Protein AF-A0A842XLC5-F1 (afdb_monomer_lite)

pLDDT: mean 85.63, std 13.42, range [28.7, 97.44]

Secondary structure (DSSP, 8-state):
-PPPSSSEEEEEEEEEEEGGGHHHHHHHHHHHHHHTT---EEEEEE-TTSEEEEEEEEEEETTSHHHHHHHHHHHHHHHHHHHHTT-EESS-STTGGGGTTSS-HHHHHHHHHHHHHH-TT--SSTTSSSS--BTTBHHHHHHT-HHHHHHHHHHHHHTTTHHHHHHHHHHHHHHHH-PPPP--HHHHHHHH-----TTTTT-HHHHHH--GGGSHHHHHHHHHHHHTTPPPPHHHHHHTT------HHHHT-TT---HHHHHHHHHHHHHHHH---HHHHHHHHHHHHTSHHHHHHHHTT---S--SS-S-PPP---

Sequence (318 aa):
MKIRKFGPGMMGLEVIMPRKILPAAMLEFERLSSSLELEPLFEVHYLPDGQAMVLGFFMTDQGNTIRYTLDSFKSFLLNKRMIDLGAKPYSIGIWNYAFSNAEDRGRKDELRKLKSSLDPRGIMNQGKYFHLSGRMGRLSGLIMHPSLMGSLLRAVLMLSPITMRLISRASRFSKRYLEPKRTSKSIRIADECAMCGACVGVCPAYMILGDERVTARGKMLTYKAMANGVTLSKEHAHRSFLCMRCKACEQVCQSKLELIPFYDELESQLERVHGKDAEEIEQFIRFVESSPQYDELVERGLVIGAPKHNHGGAPHDI

Structure (mmCIF, N/CA/C/O backbone):
data_AF-A0A842XLC5-F1
#
_entry.id   AF-A0A842XLC5-F1
#
loop_
_atom_site.group_PDB
_atom_site.id
_atom_site.type_symbol
_atom_site.label_atom_id
_atom_site.label_alt_id
_atom_site.label_comp_id
_atom_site.label_asym_id
_atom_site.label_entity_id
_atom_site.label_seq_id
_atom_site.pdbx_PDB_ins_code
_atom_site.Cartn_x
_atom_site.Cartn_y
_atom_site.Cartn_z
_atom_site.occupancy
_atom_site.B_iso_or_equiv
_atom_site.auth_seq_id
_atom_site.auth_comp_id
_atom_site.auth_asym_id
_atom_site.auth_atom_id
_atom_site.pdbx_PDB_model_num
ATOM 1 N N . MET A 1 1 ? 3.131 -3.542 4.550 1.00 42.72 1 MET A N 1
ATOM 2 C CA . MET A 1 1 ? 2.889 -2.301 3.789 1.00 42.72 1 MET A CA 1
ATOM 3 C C . MET A 1 1 ? 4.217 -1.561 3.698 1.00 42.72 1 MET A C 1
ATOM 5 O O . MET A 1 1 ? 4.765 -1.239 4.746 1.00 42.72 1 MET A O 1
ATOM 9 N N . LYS A 1 2 ? 4.813 -1.408 2.505 1.00 47.03 2 LYS A N 1
ATOM 10 C CA . LYS A 1 2 ? 5.961 -0.497 2.347 1.00 47.03 2 LYS A CA 1
ATOM 11 C C . LYS A 1 2 ? 5.400 0.921 2.447 1.00 47.03 2 LYS A C 1
ATOM 13 O O . LYS A 1 2 ? 4.424 1.216 1.767 1.00 47.03 2 LYS A O 1
ATOM 18 N N . ILE A 1 3 ? 5.972 1.735 3.327 1.00 51.34 3 ILE A N 1
ATOM 19 C CA . ILE A 1 3 ? 5.635 3.155 3.452 1.00 51.34 3 ILE A CA 1
ATOM 20 C C . ILE A 1 3 ? 5.906 3.803 2.084 1.00 51.34 3 ILE A C 1
ATOM 22 O O . ILE A 1 3 ? 7.022 3.677 1.572 1.00 51.34 3 ILE A O 1
ATOM 26 N N . ARG A 1 4 ? 4.896 4.421 1.464 1.00 58.84 4 ARG A N 1
ATOM 27 C CA . ARG A 1 4 ? 5.082 5.259 0.271 1.00 58.84 4 ARG A CA 1
ATOM 28 C C . ARG A 1 4 ? 5.868 6.489 0.708 1.00 58.84 4 ARG A C 1
ATOM 3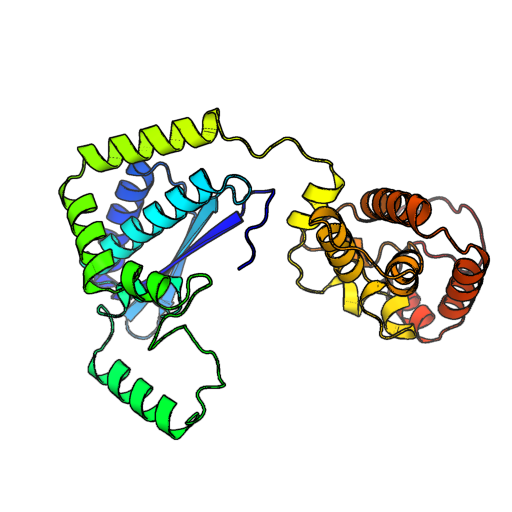0 O O . ARG A 1 4 ? 5.443 7.159 1.637 1.00 58.84 4 ARG A O 1
ATOM 37 N N . LYS A 1 5 ? 7.023 6.791 0.114 1.00 53.69 5 LYS A N 1
ATOM 38 C CA . LYS A 1 5 ? 7.811 7.940 0.588 1.00 53.69 5 LYS A CA 1
ATOM 39 C C . LYS A 1 5 ? 7.245 9.277 0.089 1.00 53.69 5 LYS A C 1
ATOM 41 O O . LYS A 1 5 ? 7.711 10.308 0.557 1.00 53.69 5 LYS A O 1
ATOM 46 N N . PHE A 1 6 ? 6.260 9.278 -0.818 1.00 55.84 6 PHE A N 1
ATOM 47 C CA . PHE A 1 6 ? 5.631 10.487 -1.366 1.00 55.84 6 PHE A CA 1
ATOM 48 C C . PHE A 1 6 ? 4.125 10.295 -1.608 1.00 55.84 6 PHE A C 1
ATOM 50 O O . PHE A 1 6 ? 3.667 9.179 -1.863 1.00 55.84 6 PHE A O 1
ATOM 57 N N . GLY A 1 7 ? 3.380 11.405 -1.561 1.00 59.34 7 GLY A N 1
ATOM 58 C CA . GLY A 1 7 ? 1.927 11.457 -1.758 1.00 59.34 7 GLY A CA 1
ATOM 59 C C . GLY A 1 7 ? 1.133 11.116 -0.491 1.00 59.34 7 GLY A C 1
ATOM 60 O O . GLY A 1 7 ? 1.668 10.480 0.425 1.00 59.34 7 GLY A O 1
ATOM 61 N N . PRO A 1 8 ? -0.142 11.538 -0.393 1.00 63.34 8 PRO A N 1
ATOM 62 C CA . PRO A 1 8 ? -0.939 11.170 0.756 1.00 63.34 8 PRO A CA 1
ATOM 63 C C . PRO A 1 8 ? -1.227 9.666 0.693 1.00 63.34 8 PRO A C 1
ATOM 65 O O . PRO A 1 8 ? -1.863 9.160 -0.231 1.00 63.34 8 PRO A O 1
ATOM 68 N N . GLY A 1 9 ? -0.725 8.930 1.674 1.00 72.12 9 GLY A N 1
ATOM 69 C CA . GLY A 1 9 ? -1.228 7.602 1.956 1.00 72.12 9 GLY A CA 1
ATOM 70 C C . GLY A 1 9 ? -2.608 7.687 2.591 1.00 72.12 9 GLY A C 1
ATOM 71 O O . GLY A 1 9 ? -3.009 8.711 3.140 1.00 72.12 9 GLY A O 1
ATOM 72 N N . MET A 1 10 ? -3.310 6.569 2.563 1.00 79.88 10 MET A N 1
ATOM 73 C CA . MET A 1 10 ? -4.559 6.402 3.285 1.00 79.88 10 MET A CA 1
ATOM 74 C C . MET A 1 10 ? -4.314 5.454 4.449 1.00 79.88 10 MET A C 1
ATOM 76 O O . MET A 1 10 ? -3.627 4.439 4.301 1.00 79.88 10 MET A O 1
ATOM 80 N N . MET A 1 11 ? -4.854 5.793 5.609 1.00 85.00 11 MET A N 1
ATOM 81 C CA . MET A 1 11 ? -4.956 4.870 6.726 1.00 85.00 11 MET A CA 1
ATOM 82 C C . MET A 1 11 ? -6.415 4.527 6.959 1.00 85.00 11 MET A C 1
ATOM 84 O O . MET A 1 11 ? -7.283 5.390 6.860 1.00 85.00 11 MET A O 1
ATOM 88 N N . GLY A 1 12 ? -6.647 3.253 7.255 1.00 86.81 12 GLY A N 1
ATOM 89 C CA . GLY A 1 12 ? -7.968 2.711 7.514 1.00 86.81 12 GLY A CA 1
ATOM 90 C C . GLY A 1 12 ? -8.177 2.410 8.993 1.00 86.81 12 GLY A C 1
ATOM 91 O O . GLY A 1 12 ? -7.251 2.006 9.701 1.00 86.81 12 GLY A O 1
ATOM 92 N N . LEU A 1 13 ? -9.418 2.560 9.424 1.00 89.94 13 LEU A N 1
ATOM 93 C CA . LEU A 1 13 ? -9.976 2.063 10.667 1.00 89.94 13 LEU A CA 1
ATOM 94 C C . LEU A 1 13 ? -11.222 1.251 10.311 1.00 89.94 13 LEU A C 1
ATOM 96 O O . LEU A 1 13 ? -12.026 1.688 9.498 1.00 89.94 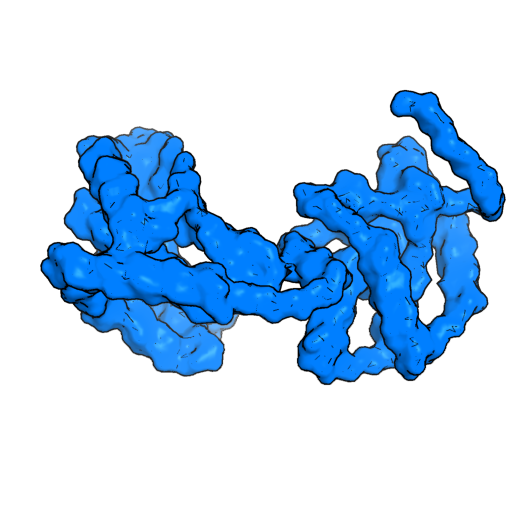13 LEU A O 1
ATOM 100 N N . GLU A 1 14 ? -11.386 0.081 10.916 1.00 92.31 14 GLU A N 1
ATOM 101 C CA . GLU A 1 14 ? -12.513 -0.806 10.632 1.00 92.31 14 GLU A CA 1
ATOM 102 C C . GLU A 1 14 ? -13.076 -1.385 11.928 1.00 92.31 14 GLU A C 1
ATOM 104 O O . GLU A 1 14 ? -12.393 -2.084 12.685 1.00 92.31 14 GLU A O 1
ATOM 109 N N . VAL A 1 15 ? -14.343 -1.092 12.196 1.00 94.56 15 VAL A N 1
ATOM 110 C CA . VAL A 1 15 ? -15.033 -1.595 13.383 1.00 94.56 15 VAL A CA 1
ATOM 111 C C . VAL A 1 15 ? -16.427 -2.072 13.031 1.00 94.56 15 VAL A C 1
ATOM 113 O O . VAL A 1 15 ? -17.088 -1.533 12.149 1.00 94.56 15 VAL A O 1
ATOM 116 N N . ILE A 1 16 ? -16.887 -3.078 13.759 1.00 95.69 16 ILE A N 1
ATOM 117 C CA . ILE A 1 16 ? -18.241 -3.605 13.683 1.00 95.69 16 ILE A CA 1
ATOM 118 C C . ILE A 1 16 ? -18.939 -3.399 15.024 1.00 95.69 16 ILE A C 1
ATOM 120 O O . ILE A 1 16 ? -18.338 -3.563 16.089 1.00 95.69 16 ILE A O 1
ATOM 124 N N . MET A 1 17 ? -20.206 -2.998 14.992 1.00 96.12 17 MET A N 1
ATOM 125 C CA . MET A 1 17 ? -20.971 -2.708 16.201 1.00 96.12 17 MET A CA 1
ATOM 126 C C . MET A 1 17 ? -22.471 -2.953 16.013 1.00 96.12 17 MET A C 1
ATOM 128 O O . MET A 1 17 ? -22.965 -2.901 14.888 1.00 96.12 17 MET A O 1
ATOM 132 N N . PRO A 1 18 ? -23.240 -3.175 17.093 1.00 96.81 18 PRO A N 1
ATOM 133 C CA . PRO A 1 18 ? -24.698 -3.174 17.019 1.00 96.81 18 PRO A CA 1
ATOM 134 C C . PRO A 1 18 ? -25.241 -1.835 16.495 1.00 96.81 18 PRO A C 1
ATOM 136 O O . PRO A 1 18 ? -24.850 -0.776 16.989 1.00 96.81 18 PRO A O 1
ATOM 139 N N . ARG A 1 19 ? -26.216 -1.859 15.575 1.00 97.12 19 ARG A N 1
ATOM 140 C CA . ARG A 1 19 ? -26.825 -0.640 14.997 1.00 97.12 19 ARG A CA 1
ATOM 141 C C . ARG A 1 19 ? -27.345 0.333 16.057 1.00 97.12 19 ARG A C 1
ATOM 143 O O . ARG A 1 19 ? -27.267 1.540 15.869 1.00 97.12 19 ARG A O 1
ATOM 150 N N . LYS A 1 20 ? -27.821 -0.183 17.196 1.00 97.00 20 LYS A N 1
ATOM 151 C CA . LYS A 1 20 ? -28.347 0.623 18.310 1.00 97.00 20 LYS A CA 1
ATOM 152 C C . LYS A 1 20 ? -27.331 1.607 18.908 1.00 97.00 20 LYS A C 1
ATOM 154 O O . LYS A 1 20 ? -27.743 2.637 19.424 1.00 97.00 20 LYS A O 1
ATOM 159 N N . ILE A 1 21 ? -26.029 1.296 18.864 1.00 96.88 21 ILE A N 1
ATOM 160 C CA . ILE A 1 21 ? -24.982 2.172 19.419 1.00 96.88 21 ILE A CA 1
ATOM 161 C C . ILE A 1 21 ? -24.308 3.051 18.361 1.00 96.88 21 ILE A C 1
ATOM 163 O O . ILE A 1 21 ? -23.560 3.958 18.719 1.00 96.88 21 ILE A O 1
ATOM 167 N N . LEU A 1 22 ? -24.592 2.819 17.074 1.00 96.69 22 LEU A N 1
ATOM 168 C CA . LEU A 1 22 ? -23.953 3.515 15.959 1.00 96.69 22 LEU A CA 1
ATOM 169 C C . LEU A 1 22 ? -24.070 5.050 16.051 1.00 96.69 22 LEU A C 1
ATOM 171 O O . LEU A 1 22 ? -23.034 5.696 15.919 1.00 96.69 22 LEU A O 1
ATOM 175 N N . PRO A 1 23 ? -25.243 5.665 16.329 1.00 96.12 23 PRO A N 1
ATOM 176 C CA . PRO A 1 23 ? -25.341 7.128 16.371 1.00 96.12 23 PRO A CA 1
ATOM 177 C C . PRO A 1 23 ? -24.428 7.758 17.430 1.00 96.12 23 PRO A C 1
ATOM 179 O O . PRO A 1 23 ? -23.688 8.695 17.143 1.00 96.12 23 PRO A O 1
ATOM 182 N N . ALA A 1 24 ? -24.424 7.198 18.644 1.00 95.62 24 ALA A N 1
ATOM 183 C CA . ALA A 1 24 ? -23.567 7.671 19.729 1.00 95.62 24 ALA A CA 1
ATOM 184 C C . ALA A 1 24 ? -22.078 7.460 19.413 1.00 95.62 24 ALA A C 1
ATOM 186 O O . ALA A 1 24 ? -21.248 8.317 19.715 1.00 95.62 24 ALA A O 1
ATOM 187 N N . ALA A 1 25 ? -21.742 6.335 18.777 1.00 95.38 25 ALA A N 1
ATOM 188 C CA . ALA A 1 25 ? -20.378 6.031 18.376 1.00 95.38 25 ALA A CA 1
ATOM 189 C C . ALA A 1 25 ? -19.862 6.991 17.293 1.00 95.38 25 ALA A C 1
ATOM 191 O O . ALA A 1 25 ? -18.738 7.469 17.406 1.00 95.38 25 ALA A O 1
ATOM 192 N N . MET A 1 26 ? -20.684 7.336 16.298 1.00 95.12 26 MET A N 1
ATOM 193 C CA . MET A 1 26 ? -20.307 8.281 15.239 1.00 95.12 26 MET A CA 1
ATOM 194 C C . MET A 1 26 ? -20.121 9.710 15.763 1.00 95.12 26 MET A C 1
ATOM 196 O O . MET A 1 26 ? -19.144 10.357 15.396 1.00 95.12 26 MET A O 1
ATOM 200 N N . LEU A 1 27 ? -20.983 10.175 16.677 1.00 94.62 27 LEU A N 1
ATOM 201 C CA . LEU A 1 27 ? -20.810 11.480 17.331 1.00 94.62 27 LEU A CA 1
ATOM 202 C C . LEU A 1 27 ? -19.486 11.557 18.101 1.00 94.62 27 LEU A C 1
ATOM 204 O O . LEU A 1 27 ? -18.749 12.540 18.015 1.00 94.62 27 LEU A O 1
ATOM 208 N N . GLU A 1 28 ? -19.152 10.500 18.843 1.00 93.00 28 GLU A N 1
ATOM 209 C CA . GLU A 1 28 ? -17.890 10.452 19.578 1.00 93.00 28 GLU A CA 1
ATOM 210 C C . GLU A 1 28 ? -16.679 10.342 18.642 1.00 93.00 28 GLU A C 1
ATOM 212 O O . GLU A 1 28 ? -15.636 10.946 18.910 1.00 93.00 28 GLU A O 1
ATOM 217 N N . PHE A 1 29 ? -16.816 9.607 17.537 1.00 92.38 29 PHE A N 1
ATOM 218 C CA . PHE A 1 29 ? -15.793 9.495 16.504 1.00 92.38 29 PHE A CA 1
ATOM 219 C C . PHE A 1 29 ? -15.477 10.856 15.877 1.00 92.38 29 PHE A C 1
ATOM 221 O O . PHE A 1 29 ? -14.306 11.222 15.778 1.00 92.38 29 PHE A O 1
ATOM 228 N N . GLU A 1 30 ? -16.497 11.633 15.513 1.00 92.50 30 GLU A N 1
ATOM 229 C CA . GLU A 1 30 ? -16.349 12.980 14.951 1.00 92.50 30 GLU A CA 1
ATOM 230 C C . GLU A 1 30 ? -15.696 13.944 15.956 1.00 92.50 30 GLU A C 1
ATOM 232 O O . GLU A 1 30 ? -14.718 14.633 15.637 1.00 92.50 30 GLU A O 1
ATOM 237 N N . ARG A 1 31 ? -16.165 13.930 17.212 1.00 92.00 31 ARG A N 1
ATOM 238 C CA . ARG A 1 31 ? -15.622 14.764 18.297 1.00 92.00 31 ARG A CA 1
ATOM 239 C C . ARG A 1 31 ? -14.143 14.474 18.559 1.00 92.00 31 ARG A C 1
ATOM 241 O O . ARG A 1 31 ? -13.330 15.395 18.714 1.00 92.00 31 ARG A O 1
ATOM 248 N N . LEU A 1 32 ? -13.781 13.193 18.633 1.00 91.56 32 LEU A N 1
ATOM 249 C CA . LEU A 1 32 ? -12.402 12.777 18.875 1.00 91.56 32 LEU A CA 1
ATOM 250 C C . LEU A 1 32 ? -11.517 13.047 17.653 1.00 91.56 32 LEU A C 1
ATOM 252 O O . LEU A 1 32 ? -10.400 13.529 17.823 1.00 91.56 32 LEU A O 1
ATOM 256 N N . SER A 1 33 ? -12.020 12.824 16.437 1.00 91.38 33 SER A N 1
ATOM 257 C CA . SER A 1 33 ? -11.290 13.125 15.196 1.00 91.38 33 SER A CA 1
ATOM 258 C C . SER A 1 33 ? -10.948 14.609 15.091 1.00 91.38 33 SER A C 1
ATOM 260 O O . SER A 1 33 ? -9.785 14.951 14.879 1.00 91.38 33 SER A O 1
ATOM 262 N N . SER A 1 34 ? -11.911 15.486 15.390 1.00 89.75 34 SER A N 1
ATOM 263 C CA . SER A 1 34 ? -11.693 16.938 15.459 1.00 89.75 34 SER A CA 1
ATOM 264 C C . SER A 1 34 ? -10.612 17.311 16.479 1.00 89.75 34 SER A C 1
ATOM 266 O O . SER A 1 34 ? -9.726 18.116 16.199 1.00 89.75 34 SER A O 1
ATOM 268 N N . SER A 1 35 ? -10.622 16.671 17.654 1.00 89.06 35 SER A N 1
ATOM 269 C CA . SER A 1 35 ? -9.620 16.907 18.709 1.00 89.06 35 SER A CA 1
ATOM 270 C C . SER A 1 35 ? -8.211 16.428 18.326 1.00 89.06 35 SER A C 1
ATOM 272 O O . SER A 1 35 ? -7.217 16.930 18.853 1.00 89.06 35 SER A O 1
ATOM 274 N N . LEU A 1 36 ? -8.127 15.449 17.425 1.00 89.00 36 LEU A N 1
ATOM 275 C CA . LEU A 1 36 ? -6.890 14.845 16.930 1.00 89.00 36 LEU A CA 1
ATOM 276 C C . LEU A 1 36 ? -6.390 15.474 15.618 1.00 89.00 36 LEU A C 1
ATOM 278 O O . LEU A 1 36 ? -5.344 15.052 15.111 1.00 89.00 36 LEU A O 1
ATOM 282 N N . GLU A 1 37 ? -7.099 16.483 15.096 1.00 87.25 37 GLU A N 1
ATOM 283 C CA . GLU A 1 37 ? -6.858 17.093 13.781 1.00 87.25 37 GLU A CA 1
ATOM 284 C C . GLU A 1 37 ? -6.854 16.048 12.655 1.00 87.25 37 GLU A C 1
ATOM 286 O O . GLU A 1 37 ? -5.960 16.020 11.805 1.00 87.25 37 GLU A O 1
ATOM 291 N N . LEU A 1 38 ? -7.824 15.135 12.700 1.00 87.12 38 LEU A N 1
ATOM 292 C CA . LEU A 1 38 ? -8.082 14.170 11.642 1.00 87.12 38 LEU A CA 1
ATOM 293 C C . LEU A 1 38 ? -9.347 14.570 10.885 1.00 87.12 38 LEU A C 1
ATOM 295 O O . LEU A 1 38 ? -10.349 14.936 11.494 1.00 87.12 38 LEU A O 1
ATOM 299 N N . GLU A 1 39 ? -9.299 14.426 9.564 1.00 86.06 39 GLU A N 1
ATOM 300 C CA . GLU A 1 39 ? -10.429 14.618 8.650 1.00 86.06 39 GLU A CA 1
ATOM 301 C C . GLU A 1 39 ? -10.795 13.253 8.047 1.00 86.06 39 GLU A C 1
ATOM 303 O O . GLU A 1 39 ? -10.321 12.906 6.960 1.00 86.06 39 GLU A O 1
ATOM 308 N N . PRO A 1 40 ? -11.527 12.401 8.789 1.00 87.06 40 PRO A N 1
ATOM 309 C CA . PRO A 1 40 ? -11.878 11.079 8.309 1.00 87.06 40 PRO A CA 1
ATOM 310 C C . PRO A 1 40 ? -13.046 11.140 7.320 1.00 87.06 40 PRO A C 1
ATOM 312 O O . PRO A 1 40 ? -14.074 11.761 7.579 1.00 87.06 40 PRO A O 1
ATOM 315 N N . LEU A 1 41 ? -12.915 10.409 6.222 1.00 90.19 41 LEU A N 1
ATOM 316 C CA . LEU A 1 41 ? -14.036 9.934 5.421 1.00 90.19 41 LEU A CA 1
ATOM 317 C C . LEU A 1 41 ? -14.524 8.621 6.023 1.00 90.19 41 LEU A C 1
ATOM 319 O O . LEU A 1 41 ? -13.720 7.854 6.550 1.00 90.19 41 LEU A O 1
ATOM 323 N N . PHE A 1 42 ? -15.819 8.338 5.951 1.00 90.50 42 PHE A N 1
ATOM 324 C CA . PHE A 1 42 ? -16.333 7.068 6.442 1.00 90.50 42 PHE A CA 1
ATOM 325 C C . PHE A 1 42 ? -17.406 6.484 5.536 1.00 90.50 42 PHE A C 1
ATOM 327 O O . PHE A 1 42 ? -18.192 7.200 4.921 1.00 90.50 42 PHE A O 1
ATOM 334 N N . GLU A 1 43 ? -17.450 5.160 5.521 1.00 94.06 43 GLU A N 1
ATOM 335 C CA . GLU A 1 43 ? -18.504 4.357 4.923 1.00 94.06 43 GLU A CA 1
ATOM 336 C C . GLU A 1 43 ? -19.137 3.497 6.015 1.00 94.06 43 GLU A C 1
ATOM 338 O O . GLU A 1 43 ? -18.448 2.942 6.877 1.00 94.06 43 GLU A O 1
ATOM 343 N N . VAL A 1 44 ? -20.465 3.396 5.995 1.00 95.56 44 VAL A N 1
ATOM 344 C CA . VAL A 1 44 ? -21.219 2.559 6.930 1.00 95.56 44 VAL A CA 1
ATOM 345 C C . VAL A 1 44 ? -21.997 1.517 6.145 1.00 95.56 44 VAL A C 1
ATOM 347 O O . VAL A 1 44 ? -22.860 1.849 5.336 1.00 95.56 44 VAL A O 1
ATOM 350 N N . HIS A 1 45 ? -21.730 0.247 6.428 1.00 96.31 45 HIS A N 1
ATOM 351 C CA . HIS A 1 45 ? -22.441 -0.883 5.844 1.00 96.31 45 HIS A CA 1
ATOM 352 C C . HIS A 1 45 ? -23.372 -1.499 6.886 1.00 96.31 45 HIS A C 1
ATOM 354 O O . HIS A 1 45 ? -22.931 -1.962 7.938 1.00 96.31 45 HIS A O 1
ATOM 360 N N . TYR A 1 46 ? -24.669 -1.528 6.592 1.00 96.81 46 TYR A N 1
ATOM 361 C CA . TYR A 1 46 ? -25.674 -2.150 7.449 1.00 96.81 46 TYR A CA 1
ATOM 362 C C . TYR A 1 46 ? -25.745 -3.658 7.186 1.00 96.81 46 TYR A C 1
ATOM 364 O O . TYR A 1 46 ? -26.003 -4.083 6.063 1.00 96.81 46 TYR A O 1
ATOM 372 N N . LEU A 1 47 ? -25.552 -4.471 8.227 1.00 95.75 47 LEU A N 1
ATOM 373 C CA . LEU A 1 47 ? -25.472 -5.934 8.130 1.00 95.75 47 LEU A CA 1
ATOM 374 C C . LEU A 1 47 ? -26.775 -6.610 8.595 1.00 95.75 47 LEU A C 1
ATOM 376 O O . LEU A 1 47 ? -27.415 -6.079 9.506 1.00 95.75 47 LEU A O 1
ATOM 380 N N . PRO A 1 48 ? -27.206 -7.744 8.006 1.00 93.25 48 PRO A N 1
ATOM 381 C CA . PRO A 1 48 ? -28.529 -8.339 8.262 1.00 93.25 48 PRO A CA 1
ATOM 382 C C . PRO A 1 48 ? -28.836 -8.690 9.727 1.00 93.25 48 PRO A C 1
ATOM 384 O O . PRO A 1 48 ? -29.988 -8.657 10.141 1.00 93.25 48 PRO A O 1
ATOM 387 N N . ASP A 1 49 ? -27.813 -8.971 10.526 1.00 93.44 49 ASP A N 1
ATOM 388 C CA . ASP A 1 49 ? -27.880 -9.371 11.938 1.00 93.44 49 ASP A CA 1
ATOM 389 C C . ASP A 1 49 ? -28.082 -8.200 12.921 1.00 93.44 49 ASP A C 1
ATOM 391 O O . ASP A 1 49 ? -27.879 -8.326 14.129 1.00 93.44 49 ASP A O 1
ATOM 395 N N . GLY A 1 50 ? -28.464 -7.026 12.414 1.00 95.12 50 GLY A N 1
ATOM 396 C CA . GLY A 1 50 ? -28.618 -5.827 13.231 1.00 95.12 50 GLY A CA 1
ATOM 397 C C . GLY A 1 50 ? -27.286 -5.179 13.616 1.00 95.12 50 GLY A C 1
ATOM 398 O O . GLY A 1 50 ? -27.269 -4.307 14.493 1.00 95.12 50 GLY A O 1
ATOM 399 N N . GLN A 1 51 ? -26.181 -5.552 12.962 1.00 96.69 51 GLN A N 1
ATOM 400 C CA . GLN A 1 51 ? -24.900 -4.860 13.073 1.00 96.69 51 GLN A CA 1
ATOM 401 C C . GLN A 1 51 ? -24.708 -3.806 11.974 1.00 96.69 51 GLN A C 1
ATOM 403 O O . GLN A 1 51 ? -25.463 -3.712 10.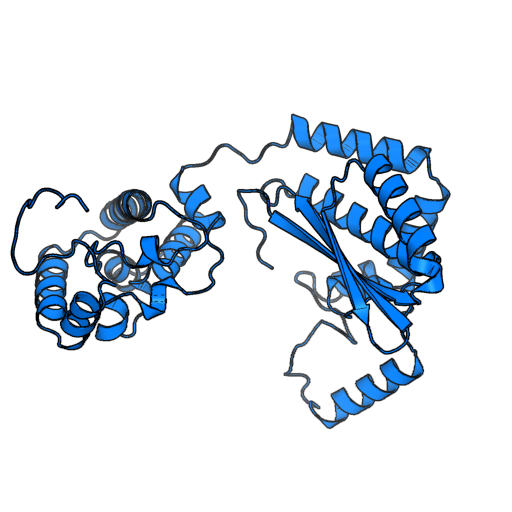999 1.00 96.69 51 GLN A O 1
ATOM 408 N N . ALA A 1 52 ? -23.710 -2.958 12.186 1.00 97.31 52 ALA A N 1
ATOM 409 C CA . ALA A 1 52 ? -23.178 -2.016 11.224 1.00 97.31 52 ALA A CA 1
ATOM 410 C C . ALA A 1 52 ? -21.648 -2.105 11.244 1.00 97.31 52 ALA A C 1
ATOM 412 O O . ALA A 1 52 ? -21.038 -2.137 12.317 1.00 97.31 52 ALA A O 1
ATOM 413 N N . MET A 1 53 ? -21.044 -2.141 10.062 1.00 96.19 53 MET A N 1
ATOM 414 C CA . MET A 1 53 ? -19.604 -2.028 9.871 1.00 96.19 53 MET A CA 1
ATOM 415 C C . MET A 1 53 ? -19.276 -0.595 9.469 1.00 96.19 53 MET A C 1
ATOM 417 O O . MET A 1 53 ? -19.857 -0.077 8.519 1.00 96.19 53 MET A O 1
ATOM 421 N N . VAL A 1 54 ? -18.350 0.032 10.185 1.00 95.44 54 VAL A N 1
ATOM 422 C CA . VAL A 1 54 ? -17.831 1.366 9.887 1.00 95.44 54 VAL A CA 1
ATOM 423 C C . VAL A 1 54 ? -16.415 1.215 9.351 1.00 95.44 54 VAL A C 1
ATOM 425 O O . VAL A 1 54 ? -15.544 0.679 10.042 1.00 95.44 54 VAL A O 1
ATOM 428 N N . LEU A 1 55 ? -16.198 1.705 8.135 1.00 93.62 55 LEU A N 1
ATOM 429 C CA . LEU A 1 55 ? -14.886 1.865 7.521 1.00 93.62 55 LEU A CA 1
ATOM 430 C C . LEU A 1 55 ? -14.535 3.350 7.546 1.00 93.62 55 LEU A C 1
ATOM 432 O O . LEU A 1 55 ? -15.199 4.150 6.902 1.00 93.62 55 LEU A O 1
ATOM 436 N N . GLY A 1 56 ? -13.524 3.728 8.320 1.00 90.44 56 GLY A N 1
ATOM 437 C CA . GLY A 1 56 ? -12.999 5.088 8.382 1.00 90.44 56 GLY A CA 1
ATOM 438 C C . GLY A 1 56 ? -11.678 5.195 7.629 1.00 90.44 56 GLY A C 1
ATOM 439 O O . GLY A 1 56 ? -10.791 4.367 7.822 1.00 90.44 56 GLY A O 1
ATOM 440 N N . PHE A 1 57 ? -11.516 6.235 6.823 1.00 89.31 57 PHE A N 1
ATOM 441 C CA . PHE A 1 57 ? -10.320 6.512 6.040 1.00 89.31 57 PHE A CA 1
ATOM 442 C C . PHE A 1 57 ? -9.826 7.920 6.324 1.00 89.31 57 PHE A C 1
ATOM 444 O O . PHE A 1 57 ? -10.596 8.870 6.274 1.00 89.31 57 PHE A O 1
ATOM 451 N N . PHE A 1 58 ? -8.536 8.085 6.583 1.00 87.06 58 PHE A N 1
ATOM 452 C CA . PHE A 1 58 ? -7.933 9.407 6.747 1.00 87.06 58 PHE A CA 1
ATOM 453 C C . PHE A 1 58 ? -6.645 9.505 5.941 1.00 87.06 58 PHE A C 1
ATOM 455 O O . PHE A 1 58 ? -5.881 8.542 5.805 1.00 87.06 58 PHE A O 1
ATOM 462 N N . MET A 1 59 ? -6.425 10.694 5.386 1.00 83.44 59 MET A N 1
ATOM 463 C CA . MET A 1 59 ? -5.248 10.999 4.586 1.00 83.44 59 MET A CA 1
ATOM 464 C C . MET A 1 59 ? -4.058 11.266 5.503 1.00 83.44 59 MET A C 1
ATOM 466 O O . MET A 1 59 ? -4.141 12.032 6.461 1.00 83.44 59 MET A O 1
ATOM 470 N N . THR A 1 60 ? -2.925 10.650 5.198 1.00 81.56 60 THR A N 1
ATOM 471 C CA . THR A 1 60 ? -1.671 10.821 5.933 1.00 81.56 60 THR A CA 1
ATOM 472 C C . THR A 1 60 ? -0.527 11.025 4.961 1.00 81.56 60 THR A C 1
ATOM 474 O O . THR A 1 60 ? -0.592 10.590 3.819 1.00 81.56 60 THR A O 1
ATOM 477 N N . ASP A 1 61 ? 0.558 11.635 5.408 1.00 76.00 61 ASP A N 1
ATOM 478 C CA . ASP A 1 61 ? 1.772 11.725 4.609 1.00 76.00 61 ASP A CA 1
ATOM 479 C C . ASP A 1 61 ? 2.717 10.586 4.991 1.00 76.00 61 ASP A C 1
ATOM 481 O O . ASP A 1 61 ? 3.331 10.603 6.060 1.00 76.00 61 ASP A O 1
ATOM 485 N N . GLN A 1 62 ? 2.825 9.582 4.122 1.00 73.19 62 GLN A N 1
ATOM 486 C CA . GLN A 1 62 ? 3.727 8.453 4.345 1.00 73.19 62 GLN A CA 1
ATOM 487 C C . GLN A 1 62 ? 5.205 8.842 4.119 1.00 73.19 62 GLN A C 1
ATOM 489 O O . GLN A 1 62 ? 6.099 8.164 4.623 1.00 73.19 62 GLN A O 1
ATOM 494 N N . GLY A 1 63 ? 5.486 9.967 3.453 1.00 71.19 63 GLY A N 1
ATOM 495 C CA . GLY A 1 63 ? 6.838 10.495 3.271 1.00 71.19 63 GLY A CA 1
ATOM 496 C C . GLY A 1 63 ? 7.464 11.098 4.518 1.00 71.19 63 GLY A C 1
ATOM 497 O O . GLY A 1 63 ? 8.688 11.099 4.669 1.00 71.19 63 GLY A O 1
ATOM 498 N N . ASN A 1 64 ? 6.631 11.551 5.452 1.00 78.00 64 ASN A N 1
ATOM 499 C CA . ASN A 1 64 ? 7.056 11.998 6.767 1.00 78.00 64 ASN A CA 1
ATOM 500 C C . ASN A 1 64 ? 6.791 10.892 7.796 1.00 78.00 64 ASN A C 1
ATOM 502 O O . ASN A 1 64 ? 5.702 10.781 8.358 1.00 78.00 64 ASN A O 1
ATOM 506 N N . THR A 1 65 ? 7.821 10.100 8.102 1.00 79.50 65 THR A N 1
ATOM 507 C CA . THR A 1 65 ? 7.746 8.996 9.073 1.00 79.50 65 THR A CA 1
ATOM 508 C C . THR A 1 65 ? 7.198 9.428 10.436 1.00 79.50 65 THR A C 1
ATOM 510 O O . THR A 1 65 ? 6.467 8.665 11.068 1.00 79.50 65 THR A O 1
ATOM 513 N N . ILE A 1 66 ? 7.519 10.640 10.902 1.00 83.44 66 ILE A N 1
ATOM 514 C CA . ILE A 1 66 ? 7.039 11.149 12.194 1.00 83.44 66 ILE A CA 1
ATOM 515 C C . ILE A 1 66 ? 5.535 11.409 12.117 1.00 83.44 66 ILE A C 1
ATOM 517 O O . ILE A 1 66 ? 4.791 10.940 12.977 1.00 83.44 66 ILE A O 1
ATOM 521 N N . ARG A 1 67 ? 5.071 12.103 11.072 1.00 83.38 67 ARG A N 1
ATOM 522 C CA . ARG A 1 67 ? 3.641 12.349 10.843 1.00 83.38 67 ARG A CA 1
ATOM 523 C C . ARG A 1 67 ? 2.868 11.051 10.657 1.00 83.38 67 ARG A C 1
ATOM 525 O O . ARG A 1 67 ? 1.892 10.847 11.366 1.00 83.38 67 ARG A O 1
ATOM 532 N N . TYR A 1 68 ? 3.348 10.149 9.806 1.00 84.75 68 TYR A N 1
ATOM 533 C CA . TYR A 1 68 ? 2.767 8.820 9.636 1.00 84.75 68 TYR A CA 1
ATOM 534 C C . TYR A 1 68 ? 2.655 8.067 10.970 1.00 84.75 68 TYR A C 1
ATOM 536 O O . TYR A 1 68 ? 1.633 7.451 11.264 1.00 84.75 68 TYR A O 1
ATOM 544 N N . THR A 1 69 ? 3.683 8.126 11.820 1.00 87.12 69 THR A N 1
ATOM 545 C CA . THR A 1 69 ? 3.657 7.451 13.127 1.00 87.12 69 THR A CA 1
ATOM 546 C C . THR A 1 69 ? 2.632 8.087 14.068 1.00 87.12 69 THR A C 1
ATOM 548 O O . THR A 1 69 ? 1.871 7.368 14.717 1.00 87.12 69 THR A O 1
ATOM 551 N N . LEU A 1 70 ? 2.570 9.421 14.113 1.00 88.94 70 LEU A N 1
ATOM 552 C CA . LEU A 1 70 ? 1.575 10.149 14.902 1.00 88.94 70 LEU A CA 1
ATOM 553 C C . LEU A 1 70 ? 0.153 9.840 14.425 1.00 88.94 70 LEU A C 1
ATOM 555 O O . LEU A 1 70 ? -0.686 9.482 15.243 1.00 88.94 70 LEU A O 1
ATOM 559 N N . ASP A 1 71 ? -0.116 9.913 13.123 1.00 88.75 71 ASP A N 1
ATOM 560 C CA . ASP A 1 71 ? -1.437 9.627 12.555 1.00 88.75 71 ASP A CA 1
ATOM 561 C C . ASP A 1 71 ? -1.852 8.164 12.792 1.00 88.75 71 ASP A C 1
ATOM 563 O O . ASP A 1 71 ? -3.000 7.895 13.149 1.00 88.75 71 ASP A O 1
ATOM 567 N N . SER A 1 72 ? -0.901 7.223 12.728 1.00 89.56 72 SER A N 1
ATOM 568 C CA . SER A 1 72 ? -1.142 5.814 13.075 1.00 89.56 72 SER A CA 1
ATOM 569 C C . SER A 1 72 ? -1.576 5.677 14.535 1.00 89.56 72 SER A C 1
ATOM 571 O O . SER A 1 72 ? -2.547 4.980 14.837 1.00 89.56 72 SER A O 1
ATOM 573 N N . PHE A 1 73 ? -0.892 6.377 15.446 1.00 91.38 73 PHE A N 1
ATOM 574 C CA . PHE A 1 73 ? -1.225 6.387 16.870 1.00 91.38 73 PHE A CA 1
ATOM 575 C C . PHE A 1 73 ? -2.591 7.027 17.149 1.00 91.38 73 PHE A C 1
ATOM 577 O O . PHE A 1 73 ? -3.377 6.488 17.928 1.00 91.38 73 PHE A O 1
ATOM 584 N N . LYS A 1 74 ? -2.924 8.130 16.470 1.00 91.62 74 LYS A N 1
ATOM 585 C CA . LYS A 1 74 ? -4.256 8.748 16.548 1.00 91.62 74 LYS A CA 1
ATOM 586 C C . LYS A 1 74 ? -5.354 7.775 16.104 1.00 91.62 74 LYS A C 1
ATOM 588 O O . LYS A 1 74 ? -6.386 7.686 16.764 1.00 91.62 74 LYS A O 1
ATOM 593 N N . SER A 1 75 ? -5.110 6.986 15.054 1.00 91.19 75 SER A N 1
ATOM 594 C CA . SER A 1 75 ? -6.053 5.946 14.620 1.00 91.19 75 SER A CA 1
ATOM 595 C C . SER A 1 75 ? -6.305 4.892 15.695 1.00 91.19 75 SER A C 1
ATOM 597 O O . SER A 1 75 ? -7.435 4.439 15.875 1.00 91.19 75 SER A O 1
ATOM 599 N N . PHE A 1 76 ? -5.273 4.535 16.466 1.00 92.69 76 PHE A N 1
ATOM 600 C CA . PHE A 1 76 ? -5.423 3.611 17.582 1.00 92.69 76 PHE A CA 1
ATOM 601 C C . PHE A 1 76 ? -6.262 4.200 18.709 1.00 92.69 76 PHE A C 1
ATOM 603 O O . PHE A 1 76 ? -7.051 3.469 19.306 1.00 92.69 76 PHE A O 1
ATOM 610 N N . LEU A 1 77 ? -6.141 5.501 18.982 1.00 93.62 77 LEU A N 1
ATOM 611 C CA . LEU A 1 77 ? -6.997 6.186 19.953 1.00 93.62 77 LEU A CA 1
ATOM 612 C C . LEU A 1 77 ? -8.464 6.183 19.505 1.00 93.62 77 LEU A C 1
ATOM 614 O O . LEU A 1 77 ? -9.332 5.859 20.316 1.00 93.62 77 LEU A O 1
ATOM 618 N N . LEU A 1 78 ? -8.733 6.466 18.224 1.00 92.50 78 LEU A N 1
ATOM 619 C CA . LEU A 1 78 ? -10.080 6.377 17.647 1.00 92.50 78 LEU A CA 1
ATOM 620 C C . LEU A 1 78 ? -10.647 4.959 17.775 1.00 92.50 78 LEU A C 1
ATOM 622 O O . LEU A 1 78 ? -11.709 4.775 18.366 1.00 92.50 78 LEU A O 1
ATOM 626 N N . ASN A 1 79 ? -9.905 3.946 17.317 1.00 92.69 79 ASN A N 1
ATOM 627 C CA . ASN A 1 79 ? -10.301 2.538 17.429 1.00 92.69 79 ASN A CA 1
ATOM 628 C C . ASN A 1 79 ? -10.603 2.149 18.874 1.00 92.69 79 ASN A C 1
ATOM 630 O O . ASN A 1 79 ? -11.653 1.582 19.176 1.00 92.69 79 ASN A O 1
ATOM 634 N N . LYS A 1 80 ? -9.694 2.494 19.791 1.00 93.75 80 LYS A N 1
ATOM 635 C CA . LYS A 1 80 ? -9.850 2.196 21.210 1.00 93.75 80 LYS A CA 1
ATOM 636 C C . LYS A 1 80 ? -11.119 2.822 21.779 1.00 93.75 80 LYS A C 1
ATOM 638 O O . LYS A 1 80 ? -11.805 2.166 22.562 1.00 93.75 80 LYS A O 1
ATOM 643 N N . ARG A 1 81 ? -11.428 4.061 21.389 1.00 93.75 81 ARG A N 1
ATOM 644 C CA . ARG A 1 81 ? -12.624 4.763 21.849 1.00 93.75 81 ARG A CA 1
ATOM 645 C C . ARG A 1 81 ? -13.904 4.111 21.334 1.00 93.75 81 ARG A C 1
ATOM 647 O O . ARG A 1 81 ? -14.823 3.916 22.122 1.00 93.75 81 ARG A O 1
ATOM 654 N N . MET A 1 82 ? -13.937 3.711 20.064 1.00 94.06 82 MET A N 1
ATOM 655 C CA . MET A 1 82 ? -15.072 2.977 19.489 1.00 94.06 82 MET A CA 1
ATOM 656 C C . MET A 1 82 ? -15.286 1.633 20.195 1.00 94.06 82 MET A C 1
ATOM 658 O O . MET A 1 82 ? -16.415 1.270 20.521 1.00 94.06 82 MET A O 1
ATOM 662 N N . ILE A 1 83 ? -14.202 0.917 20.498 1.00 93.69 83 ILE A N 1
ATOM 663 C CA . ILE A 1 83 ? -14.258 -0.350 21.238 1.00 93.69 83 ILE A CA 1
ATOM 664 C C . ILE A 1 83 ? -14.798 -0.150 22.659 1.00 93.69 83 ILE A C 1
ATOM 666 O O . ILE A 1 83 ? -15.601 -0.953 23.125 1.00 93.69 83 ILE A O 1
ATOM 670 N N . ASP A 1 84 ? -14.420 0.937 23.340 1.00 92.69 84 ASP A N 1
ATOM 671 C CA . ASP A 1 84 ? -14.964 1.262 24.668 1.00 92.69 84 ASP A CA 1
ATOM 672 C C . ASP A 1 84 ? -16.470 1.554 24.653 1.00 92.69 84 ASP A C 1
ATOM 674 O O . ASP A 1 84 ? -17.128 1.385 25.676 1.00 92.69 84 ASP A O 1
ATOM 678 N N . LEU A 1 85 ? -17.022 1.957 23.505 1.00 94.38 85 LEU A N 1
ATOM 679 C CA . LEU A 1 85 ? -18.463 2.135 23.309 1.00 94.38 85 LEU A CA 1
ATOM 680 C C . LEU A 1 85 ? -19.193 0.829 22.958 1.00 94.38 85 LEU A C 1
ATOM 682 O O . LEU A 1 85 ? -20.413 0.835 22.817 1.00 94.38 85 LEU A O 1
ATOM 686 N N . GLY A 1 86 ? -18.475 -0.291 22.841 1.00 93.69 86 GLY A N 1
ATOM 687 C CA . GLY A 1 86 ? -19.041 -1.606 22.537 1.00 93.69 86 GLY A CA 1
ATOM 688 C C . GLY A 1 86 ? -18.867 -2.059 21.087 1.00 93.69 86 GLY A C 1
ATOM 689 O O . GLY A 1 86 ? -19.470 -3.060 20.695 1.00 93.69 86 GLY A O 1
ATOM 690 N N . ALA A 1 87 ? -18.058 -1.357 20.287 1.00 95.00 87 ALA A N 1
ATOM 691 C CA . ALA A 1 87 ? -17.625 -1.864 18.990 1.00 95.00 87 ALA A CA 1
ATOM 692 C C . ALA A 1 87 ? -16.564 -2.972 19.139 1.00 95.00 87 ALA A C 1
ATOM 694 O O . ALA A 1 87 ? -15.939 -3.147 20.187 1.00 95.00 87 ALA A O 1
ATOM 695 N N . LYS A 1 88 ? -16.329 -3.707 18.056 1.00 93.75 88 LYS A N 1
ATOM 696 C CA . LYS A 1 88 ? -15.275 -4.717 17.927 1.00 93.75 88 LYS A CA 1
ATOM 697 C C . LYS A 1 88 ? -14.462 -4.444 16.659 1.00 93.75 88 LYS A C 1
ATOM 699 O O . LYS A 1 88 ? -15.012 -3.868 15.721 1.00 93.75 88 LYS A O 1
ATOM 704 N N . PRO A 1 89 ? -13.177 -4.827 16.597 1.00 91.94 89 PRO A N 1
ATOM 705 C CA . PRO A 1 89 ? -12.445 -4.787 15.333 1.00 91.94 89 PRO A CA 1
ATOM 706 C C . PRO A 1 89 ? -13.134 -5.705 14.313 1.00 91.94 89 PRO A C 1
ATOM 708 O O . PRO A 1 89 ? -13.543 -6.806 14.673 1.00 91.94 89 PRO A O 1
ATOM 711 N N . TYR A 1 90 ? -13.274 -5.260 13.061 1.00 89.75 90 TYR A N 1
ATOM 712 C CA . TYR A 1 90 ? -13.867 -6.097 12.007 1.00 89.75 90 TYR A CA 1
ATOM 713 C C . TYR A 1 90 ? -12.951 -7.270 11.632 1.00 89.75 90 TYR A C 1
ATOM 715 O O . TYR A 1 90 ? -13.395 -8.412 11.541 1.00 89.75 90 TYR A O 1
ATOM 723 N N . SER A 1 91 ? -11.654 -6.999 11.465 1.00 86.31 91 SER A N 1
ATOM 724 C CA . SER A 1 91 ? -10.639 -8.031 11.280 1.00 86.31 91 SER A CA 1
ATOM 725 C C . SER A 1 91 ? -9.517 -7.890 12.301 1.00 86.31 91 SER A C 1
ATOM 727 O O . SER A 1 91 ? -9.154 -6.786 12.721 1.00 86.31 91 SER A O 1
ATOM 729 N N . ILE A 1 92 ? -8.914 -9.015 12.689 1.00 83.50 92 ILE A N 1
ATOM 730 C CA . ILE A 1 92 ? -7.701 -9.008 13.506 1.00 83.50 92 ILE A CA 1
ATOM 731 C C . ILE A 1 92 ? -6.499 -9.366 12.634 1.00 83.50 92 ILE A C 1
ATOM 733 O O . ILE A 1 92 ? -6.200 -10.527 12.356 1.00 83.50 92 ILE A O 1
ATOM 737 N N . GLY A 1 93 ? -5.777 -8.324 12.235 1.00 82.00 93 GLY A N 1
ATOM 738 C CA . GLY A 1 93 ? -4.456 -8.411 11.625 1.00 82.00 93 GLY A CA 1
ATOM 739 C C . GLY A 1 93 ? -3.363 -7.859 12.538 1.00 82.00 93 GLY A C 1
ATOM 740 O O . GLY A 1 93 ? -3.510 -7.781 13.753 1.00 82.00 93 GLY A O 1
ATOM 741 N N . ILE A 1 94 ? -2.264 -7.421 11.924 1.00 83.44 94 ILE A N 1
ATOM 742 C CA . ILE A 1 94 ? -1.120 -6.832 12.637 1.00 83.44 94 ILE A CA 1
ATOM 743 C C . ILE A 1 94 ? -1.531 -5.556 13.386 1.00 83.44 94 ILE A C 1
ATOM 745 O O . ILE A 1 94 ? -1.166 -5.367 14.542 1.00 83.44 94 ILE A O 1
ATOM 749 N N . TRP A 1 95 ? -2.308 -4.692 12.728 1.00 82.25 95 TRP A N 1
ATOM 750 C CA . TRP A 1 95 ? -2.700 -3.387 13.261 1.00 82.25 95 TRP A CA 1
ATOM 751 C C . TRP A 1 95 ? -3.780 -3.507 14.341 1.00 82.25 95 TRP A C 1
ATOM 753 O O . TRP A 1 95 ? -3.648 -2.913 15.404 1.00 82.25 95 TRP A O 1
ATOM 763 N N . ASN A 1 96 ? -4.774 -4.374 14.145 1.00 88.25 96 ASN A N 1
ATOM 764 C CA . ASN A 1 96 ? -5.832 -4.599 15.135 1.00 88.25 96 ASN A CA 1
ATOM 765 C C . ASN A 1 96 ? -5.444 -5.593 16.245 1.00 88.25 96 ASN A C 1
ATOM 767 O O . ASN A 1 96 ? -6.245 -5.861 17.141 1.00 88.25 96 ASN A O 1
ATOM 771 N N . TYR A 1 97 ? -4.208 -6.113 16.249 1.00 87.62 97 TYR A N 1
ATOM 772 C CA . TYR A 1 97 ? -3.729 -7.043 17.278 1.00 87.62 97 TYR A CA 1
ATOM 773 C C . TYR A 1 97 ? -3.844 -6.462 18.695 1.00 87.62 97 TYR A C 1
ATOM 775 O O . TYR A 1 97 ? -4.263 -7.175 19.610 1.00 87.62 97 TYR A O 1
ATOM 783 N N . ALA A 1 98 ? -3.581 -5.159 18.859 1.00 88.75 98 ALA A N 1
ATOM 784 C CA . ALA A 1 98 ? -3.728 -4.430 20.124 1.00 88.75 98 ALA A CA 1
ATOM 785 C C . ALA A 1 98 ? -5.158 -4.453 20.691 1.00 88.75 98 ALA A C 1
ATOM 787 O O . ALA A 1 98 ? -5.364 -4.249 21.886 1.00 88.75 98 ALA A O 1
ATOM 788 N N . PHE A 1 99 ? -6.146 -4.746 19.848 1.00 90.38 99 PHE A N 1
ATOM 789 C CA . PHE A 1 99 ? -7.561 -4.798 20.197 1.00 90.38 99 PHE A CA 1
ATOM 790 C C . PHE A 1 99 ? -8.118 -6.219 20.222 1.00 90.38 99 PHE A C 1
ATOM 792 O O . PHE A 1 99 ? -9.305 -6.414 20.459 1.00 90.38 99 PHE A O 1
ATOM 799 N N . SER A 1 100 ? -7.268 -7.233 20.046 1.00 87.19 100 SER A N 1
ATOM 800 C CA . SER A 1 100 ? -7.687 -8.635 19.927 1.00 87.19 100 SER A CA 1
ATOM 801 C C . SER A 1 100 ? -8.310 -9.247 21.192 1.00 87.19 100 SER A C 1
ATOM 803 O O . SER A 1 100 ? -8.662 -10.425 21.177 1.00 87.19 100 SER A O 1
ATOM 805 N N . ASN A 1 101 ? -8.418 -8.484 22.286 1.00 86.00 101 ASN A N 1
ATOM 806 C CA . ASN A 1 101 ? -9.155 -8.853 23.499 1.00 86.00 101 ASN A CA 1
ATOM 807 C C . ASN A 1 101 ? -10.626 -8.410 23.475 1.00 86.00 101 ASN A C 1
ATOM 809 O O . ASN A 1 101 ? -11.390 -8.870 24.316 1.00 86.00 101 ASN A O 1
ATOM 813 N N . ALA A 1 102 ? -11.010 -7.508 22.563 1.00 85.00 102 ALA A N 1
ATOM 814 C CA . ALA A 1 102 ? -12.406 -7.112 22.353 1.00 85.00 102 ALA A CA 1
ATOM 815 C C . ALA A 1 102 ? -13.216 -8.198 21.620 1.00 85.00 102 ALA A C 1
ATOM 817 O O . ALA A 1 102 ? -14.445 -8.154 21.569 1.00 85.00 102 ALA A O 1
ATOM 818 N N . GLU A 1 103 ? -12.513 -9.169 21.046 1.00 80.50 103 GLU A N 1
ATOM 819 C CA . GLU A 1 103 ? -13.087 -10.326 20.385 1.00 80.50 103 GLU A CA 1
ATOM 820 C C . GLU A 1 103 ? -13.380 -11.483 21.333 1.00 80.50 103 GLU A C 1
ATOM 822 O O . GLU A 1 103 ? -12.925 -11.519 22.478 1.00 80.50 103 GLU A O 1
ATOM 827 N N . ASP A 1 104 ? -14.186 -12.421 20.840 1.00 79.44 104 ASP A N 1
ATOM 828 C CA . ASP A 1 104 ? -14.618 -13.575 21.616 1.00 79.44 104 ASP A CA 1
ATOM 829 C C . ASP A 1 104 ? -13.416 -14.479 21.936 1.00 79.44 104 ASP A C 1
ATOM 831 O O . ASP A 1 104 ? -12.756 -15.025 21.045 1.00 79.44 104 ASP A O 1
ATOM 835 N N . ARG A 1 105 ? -13.114 -14.626 23.234 1.00 78.56 105 ARG A N 1
ATOM 836 C CA . ARG A 1 105 ? -11.991 -15.445 23.708 1.00 78.56 105 ARG A CA 1
ATOM 837 C C . ARG A 1 105 ? -12.152 -16.915 23.325 1.00 78.56 105 ARG A C 1
ATOM 839 O O . ARG A 1 105 ? -11.163 -17.532 22.941 1.00 78.56 105 ARG A O 1
ATOM 846 N N . GLY A 1 106 ? -13.374 -17.447 23.389 1.00 82.94 106 GLY A N 1
ATOM 847 C CA . GLY A 1 106 ? -13.671 -18.834 23.037 1.00 82.94 106 GLY A CA 1
ATOM 848 C C . GLY A 1 106 ? -13.382 -19.100 21.565 1.00 82.94 106 GLY A C 1
ATOM 849 O O . GLY A 1 106 ? -12.610 -20.004 21.240 1.00 82.94 106 GLY A O 1
ATOM 850 N N . ARG A 1 107 ? -13.884 -18.228 20.682 1.00 84.69 107 ARG A N 1
ATOM 851 C CA . ARG A 1 107 ? -13.592 -18.292 19.241 1.00 84.69 107 ARG A CA 1
ATOM 852 C C . ARG A 1 107 ? -12.093 -18.187 18.955 1.00 84.69 107 ARG A C 1
ATOM 854 O O . ARG A 1 107 ? -11.563 -18.918 18.122 1.00 84.69 107 ARG A O 1
ATOM 861 N N . LYS A 1 108 ? -11.378 -17.290 19.640 1.00 83.00 108 LYS A N 1
ATOM 862 C CA . LYS A 1 108 ? -9.929 -17.111 19.451 1.00 83.00 108 LYS A CA 1
ATOM 863 C C . LYS A 1 108 ? -9.141 -18.373 19.809 1.00 83.00 108 LYS A C 1
ATOM 865 O O . LYS A 1 108 ? -8.213 -18.735 19.084 1.00 83.00 108 LYS A O 1
ATOM 870 N N . ASP A 1 109 ? -9.495 -19.038 20.905 1.00 85.94 109 ASP A N 1
ATOM 871 C CA . ASP A 1 109 ? -8.829 -20.270 21.329 1.00 85.94 109 ASP A CA 1
ATOM 872 C C . ASP A 1 109 ? -9.164 -21.454 20.411 1.00 85.94 109 ASP A C 1
ATOM 874 O O . ASP A 1 109 ? -8.276 -22.250 20.094 1.00 85.94 109 ASP A O 1
ATOM 878 N N . GLU A 1 110 ? -10.399 -21.538 19.912 1.00 90.38 110 GLU A N 1
ATOM 879 C CA . GLU A 1 110 ? -10.799 -22.509 18.888 1.00 90.38 110 GLU A CA 1
ATOM 880 C C . GLU A 1 110 ? -9.991 -22.327 17.595 1.00 90.38 110 GLU A C 1
ATOM 882 O O . GLU A 1 110 ? -9.351 -23.268 17.119 1.00 90.38 110 GLU A O 1
ATOM 887 N N . LEU A 1 111 ? -9.923 -21.098 17.073 1.00 89.69 111 LEU A N 1
ATOM 888 C CA . LEU A 1 111 ? -9.155 -20.795 15.866 1.00 89.69 111 LEU A CA 1
ATOM 889 C C . LEU A 1 111 ? -7.653 -21.058 16.057 1.00 89.69 111 LEU A C 1
ATOM 891 O O . LEU A 1 111 ? -6.981 -21.471 15.111 1.00 89.69 111 LEU A O 1
ATOM 895 N N . ARG A 1 112 ? -7.110 -20.856 17.267 1.00 88.19 112 ARG A N 1
ATOM 896 C CA . ARG A 1 112 ? -5.711 -21.195 17.574 1.00 88.19 112 ARG A CA 1
ATOM 897 C C . ARG A 1 112 ? -5.483 -22.704 17.485 1.00 88.19 112 ARG A C 1
ATOM 899 O O . ARG A 1 112 ? -4.502 -23.123 16.875 1.00 88.19 112 ARG A O 1
ATOM 906 N N . LYS A 1 113 ? -6.380 -23.515 18.055 1.00 92.00 113 LYS A N 1
ATOM 907 C CA . LYS A 1 113 ? -6.307 -24.985 17.968 1.00 92.00 113 LYS A CA 1
ATOM 908 C C . LYS A 1 113 ? -6.405 -25.456 16.517 1.00 92.00 113 LYS A C 1
ATOM 910 O O . LYS A 1 113 ? -5.582 -26.260 16.089 1.00 92.00 113 LYS A O 1
ATOM 915 N N . LEU A 1 114 ? -7.343 -24.894 15.754 1.00 93.38 114 LEU A N 1
ATOM 916 C CA . LEU A 1 114 ? -7.513 -25.191 14.332 1.00 93.38 114 LEU A CA 1
ATOM 917 C C . LEU A 1 114 ? -6.275 -24.806 13.507 1.00 93.38 114 LEU A C 1
ATOM 919 O O . LEU A 1 114 ? -5.850 -25.545 12.624 1.00 93.38 114 LEU A O 1
ATOM 923 N N . LYS A 1 115 ? -5.641 -23.667 13.811 1.00 91.44 115 LYS A N 1
ATOM 924 C CA . LYS A 1 115 ? -4.395 -23.260 13.148 1.00 91.44 115 LYS A CA 1
ATOM 925 C C . LYS A 1 115 ? -3.264 -24.252 13.412 1.00 91.44 115 LYS A C 1
ATOM 927 O O . LYS A 1 115 ? -2.506 -24.543 12.490 1.00 91.44 115 LYS A O 1
ATOM 932 N N . SER A 1 116 ? -3.150 -24.754 14.640 1.00 91.12 116 SER A N 1
ATOM 933 C CA . SER A 1 116 ? -2.138 -25.751 14.996 1.00 91.12 116 SER A CA 1
ATOM 934 C C . SER A 1 116 ? -2.367 -27.098 14.308 1.00 91.12 116 SER A C 1
ATOM 936 O O . SER A 1 116 ? -1.390 -27.756 13.965 1.00 91.12 116 SER A O 1
ATOM 938 N N . SER A 1 117 ? -3.623 -27.506 14.079 1.00 95.56 117 SER A N 1
ATOM 939 C CA . SER A 1 117 ? -3.922 -28.761 13.375 1.00 95.56 117 SER A CA 1
ATOM 940 C C . SER A 1 117 ? -3.729 -28.656 11.859 1.00 95.56 117 SER A C 1
ATOM 942 O O . SER A 1 117 ? -3.174 -29.570 11.257 1.00 95.56 117 SER A O 1
ATOM 944 N N . LEU A 1 118 ? -4.148 -27.546 11.240 1.00 95.06 118 LEU A N 1
ATOM 945 C CA . LEU A 1 118 ? -4.087 -27.361 9.783 1.00 95.06 118 LEU A CA 1
ATOM 946 C C . LEU A 1 118 ? -2.726 -26.879 9.272 1.00 95.06 118 LEU A C 1
ATOM 948 O O . LEU A 1 118 ? -2.386 -27.101 8.113 1.00 95.06 118 LEU A O 1
ATOM 952 N N . ASP A 1 119 ? -1.943 -26.200 10.108 1.00 93.62 119 ASP A N 1
ATOM 953 C CA . ASP A 1 119 ? -0.613 -25.722 9.743 1.00 93.62 119 ASP A CA 1
ATOM 954 C C . ASP A 1 119 ? 0.385 -25.946 10.889 1.00 93.62 119 ASP A C 1
ATOM 956 O O . ASP A 1 119 ? 0.843 -24.987 11.525 1.00 93.62 119 ASP A O 1
ATOM 960 N N . PRO A 1 120 ? 0.744 -27.218 11.151 1.00 91.31 120 PRO A N 1
ATOM 961 C CA . PRO A 1 120 ? 1.634 -27.597 12.248 1.00 91.31 120 PRO A CA 1
ATOM 962 C C . PRO A 1 120 ? 3.054 -27.043 12.078 1.00 91.31 120 PRO A C 1
ATOM 964 O O . PRO A 1 120 ? 3.757 -26.825 13.060 1.00 91.31 120 PRO A O 1
ATOM 967 N N . ARG A 1 121 ? 3.479 -26.774 10.835 1.00 91.81 121 ARG A N 1
ATOM 968 C CA . ARG A 1 121 ? 4.773 -26.138 10.531 1.00 91.81 121 ARG A CA 1
ATOM 969 C C . ARG A 1 121 ? 4.716 -24.612 10.603 1.00 91.81 121 ARG A C 1
ATOM 971 O O . ARG A 1 121 ? 5.748 -23.958 10.477 1.00 91.81 121 ARG A O 1
ATOM 978 N N . GLY A 1 122 ? 3.526 -24.040 10.780 1.00 86.81 122 GLY A N 1
ATOM 979 C CA . GLY A 1 122 ? 3.322 -22.605 10.878 1.00 86.81 122 GLY A CA 1
ATOM 980 C C . GLY A 1 122 ? 3.742 -21.841 9.626 1.00 86.81 122 GLY A C 1
ATOM 981 O O . GLY A 1 122 ? 4.113 -20.685 9.757 1.00 86.81 122 GLY A O 1
ATOM 982 N N . ILE A 1 123 ? 3.744 -22.435 8.431 1.00 89.62 123 ILE A N 1
ATOM 983 C CA . ILE A 1 123 ? 4.226 -21.765 7.207 1.00 89.62 123 ILE A CA 1
ATOM 984 C C . ILE A 1 123 ? 3.233 -20.721 6.681 1.00 89.62 123 ILE A C 1
ATOM 986 O O . ILE A 1 123 ? 3.621 -19.744 6.040 1.00 89.62 123 ILE A O 1
ATOM 990 N N . MET A 1 124 ? 1.949 -20.890 6.987 1.00 88.44 124 MET A N 1
ATOM 991 C CA . MET A 1 124 ? 0.882 -20.034 6.499 1.00 88.44 124 MET A CA 1
ATOM 992 C C . MET A 1 124 ? 0.761 -18.789 7.370 1.00 88.44 124 MET A C 1
ATOM 994 O O . MET A 1 124 ? 0.306 -18.839 8.518 1.00 88.44 124 MET A O 1
ATOM 998 N N . ASN A 1 125 ? 1.093 -17.647 6.764 1.00 83.94 125 ASN A N 1
ATOM 999 C CA . ASN A 1 125 ? 0.727 -16.319 7.249 1.00 83.94 125 ASN A CA 1
ATOM 1000 C C . ASN A 1 125 ? 1.215 -16.015 8.683 1.00 83.94 125 ASN A C 1
ATOM 1002 O O . ASN A 1 125 ? 0.453 -15.555 9.539 1.00 83.94 125 ASN A O 1
ATOM 1006 N N . GLN A 1 126 ? 2.495 -16.301 8.933 1.00 83.31 126 GLN A N 1
ATOM 1007 C CA . GLN A 1 126 ? 3.176 -16.097 10.214 1.00 83.31 126 GLN A CA 1
ATOM 1008 C C . GLN A 1 126 ? 3.064 -14.659 10.731 1.00 83.31 126 GLN A C 1
ATOM 1010 O O . GLN A 1 126 ? 2.979 -13.700 9.961 1.00 83.31 126 GLN A O 1
ATOM 1015 N N . GLY A 1 127 ? 3.126 -14.499 12.054 1.00 78.50 127 GLY A N 1
ATOM 1016 C CA . GLY A 1 127 ? 3.377 -13.187 12.646 1.00 78.50 127 GLY A CA 1
ATOM 1017 C C . GLY A 1 127 ? 2.187 -12.231 12.690 1.00 78.50 127 GLY A C 1
ATOM 1018 O O . GLY A 1 127 ? 2.408 -11.035 12.867 1.00 78.50 127 GLY A O 1
ATOM 1019 N N . LYS A 1 128 ? 0.952 -12.712 12.492 1.00 79.19 128 LYS A N 1
ATOM 1020 C CA . LYS A 1 128 ? -0.257 -11.872 12.450 1.00 79.19 128 LYS A CA 1
ATOM 1021 C C . LYS A 1 128 ? -1.164 -12.061 13.665 1.00 79.19 128 LYS A C 1
ATOM 1023 O O . LYS A 1 128 ? -1.091 -11.283 14.606 1.00 79.19 128 LYS A O 1
ATOM 1028 N N . TYR A 1 129 ? -2.036 -13.071 13.622 1.00 77.19 129 TYR A N 1
ATOM 1029 C CA . TYR A 1 129 ? -3.219 -13.126 14.486 1.00 77.19 129 TYR A CA 1
ATOM 1030 C C . TYR A 1 129 ? -2.932 -13.618 15.915 1.00 77.19 129 TYR A C 1
ATOM 1032 O O . TYR A 1 129 ? -3.261 -12.936 16.883 1.00 77.19 129 TYR A O 1
ATOM 1040 N N . PHE A 1 130 ? -2.302 -14.789 16.066 1.00 77.94 130 PHE A N 1
ATOM 1041 C CA . PHE A 1 130 ? -2.080 -15.409 17.386 1.00 77.94 130 PHE A CA 1
ATOM 1042 C C . PHE A 1 130 ? -0.754 -15.025 18.033 1.00 77.94 130 PHE A C 1
ATOM 1044 O O . PHE A 1 130 ? -0.660 -14.962 19.256 1.00 77.94 130 PHE A O 1
ATOM 1051 N N . HIS A 1 131 ? 0.255 -14.767 17.206 1.00 73.88 131 HIS A N 1
ATOM 1052 C CA . HIS A 1 131 ? 1.576 -14.325 17.616 1.00 73.88 131 HIS A CA 1
ATOM 1053 C C . HIS A 1 131 ? 2.027 -13.265 16.626 1.00 73.88 131 HIS A C 1
ATOM 1055 O O . HIS A 1 131 ? 2.268 -13.578 15.461 1.00 73.88 131 HIS A O 1
ATOM 1061 N N . LEU A 1 132 ? 2.101 -12.015 17.077 1.00 78.25 132 LEU A N 1
ATOM 1062 C CA . LEU A 1 132 ? 2.587 -10.921 16.253 1.00 78.25 132 LEU A CA 1
ATOM 1063 C C . LEU A 1 132 ? 4.120 -10.958 16.191 1.00 78.25 132 LEU A C 1
ATOM 1065 O O . LEU A 1 132 ? 4.786 -10.918 17.226 1.00 78.25 132 LEU A O 1
ATOM 1069 N N . SER A 1 133 ? 4.680 -10.984 14.983 1.00 73.25 133 SER A N 1
ATOM 1070 C CA . SER A 1 133 ? 6.122 -10.849 14.753 1.00 73.25 133 SER A CA 1
ATOM 1071 C C . SER A 1 133 ? 6.361 -9.875 13.606 1.00 73.25 133 SER A C 1
ATOM 1073 O O . SER A 1 133 ? 5.873 -10.082 12.497 1.00 73.25 133 SER A O 1
ATOM 1075 N N . GLY A 1 134 ? 7.082 -8.789 13.885 1.00 70.69 134 GLY A N 1
ATOM 1076 C CA . GLY A 1 134 ? 7.358 -7.726 12.916 1.00 70.69 134 GLY A CA 1
ATOM 1077 C C . GLY A 1 134 ? 8.818 -7.689 12.471 1.00 70.69 134 GLY A C 1
ATOM 1078 O O . GLY A 1 134 ? 9.600 -8.593 12.752 1.00 70.69 134 GLY A O 1
ATOM 1079 N N . ARG A 1 135 ? 9.215 -6.579 11.835 1.00 64.94 135 ARG A N 1
ATOM 1080 C CA . ARG A 1 135 ? 10.611 -6.313 11.434 1.00 64.94 135 ARG A CA 1
ATOM 1081 C C . ARG A 1 135 ? 11.582 -6.276 12.624 1.00 64.94 135 ARG A C 1
ATOM 1083 O O . ARG A 1 135 ? 12.752 -6.581 12.454 1.00 64.94 135 ARG A O 1
ATOM 1090 N N . MET A 1 136 ? 11.088 -5.930 13.816 1.00 69.56 136 MET A N 1
ATOM 1091 C CA . MET A 1 136 ? 11.841 -5.980 15.081 1.00 69.56 136 MET A CA 1
ATOM 1092 C C . MET A 1 136 ? 11.576 -7.280 15.866 1.00 69.56 136 MET A C 1
ATOM 1094 O O . MET A 1 136 ? 11.703 -7.321 17.090 1.00 69.56 136 MET A O 1
ATOM 1098 N N . GLY A 1 137 ? 11.133 -8.341 15.186 1.00 76.31 137 GLY A N 1
ATOM 1099 C CA . GLY A 1 137 ? 10.861 -9.641 15.790 1.00 76.31 137 GLY A CA 1
ATOM 1100 C C . GLY A 1 137 ? 9.796 -9.576 16.888 1.00 76.31 137 GLY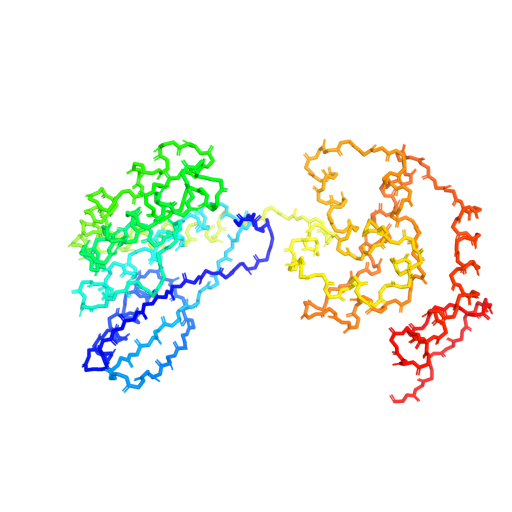 A C 1
ATOM 1101 O O . GLY A 1 137 ? 8.698 -9.048 16.681 1.00 76.31 137 GLY A O 1
ATOM 1102 N N . ARG A 1 138 ? 10.129 -10.126 18.065 1.00 77.00 138 ARG A N 1
ATOM 1103 C CA . ARG A 1 138 ? 9.223 -10.260 19.223 1.00 77.00 138 ARG A CA 1
ATOM 1104 C C . ARG A 1 138 ? 8.909 -8.927 19.909 1.00 77.00 138 ARG A C 1
ATOM 1106 O O . ARG A 1 138 ? 7.865 -8.819 20.547 1.00 77.00 138 ARG A O 1
ATOM 1113 N N . LEU A 1 139 ? 9.755 -7.905 19.744 1.00 80.44 139 LEU A N 1
ATOM 1114 C CA . LEU A 1 139 ? 9.545 -6.591 20.362 1.00 80.44 139 LEU A CA 1
ATOM 1115 C C . LEU A 1 139 ? 8.272 -5.914 19.837 1.00 80.44 139 LEU A C 1
ATOM 1117 O O . LEU A 1 139 ? 7.495 -5.365 20.614 1.00 80.44 139 LEU A O 1
ATOM 1121 N N . SER A 1 140 ? 8.012 -6.018 18.529 1.00 78.56 140 SER A N 1
ATOM 1122 C CA . SER A 1 140 ? 6.774 -5.510 17.925 1.00 78.56 140 SER A CA 1
ATOM 1123 C C . SER A 1 140 ? 5.531 -6.163 18.538 1.00 78.56 140 SER A C 1
ATOM 1125 O O . SER A 1 140 ? 4.541 -5.478 18.780 1.00 78.56 140 SER A O 1
ATOM 1127 N N . GLY A 1 141 ? 5.597 -7.466 18.831 1.00 81.06 141 GLY A N 1
ATOM 1128 C CA . GLY A 1 141 ? 4.516 -8.209 19.480 1.00 81.06 141 GLY A CA 1
ATOM 1129 C C . GLY A 1 141 ? 4.265 -7.791 20.925 1.00 81.06 141 GLY A C 1
ATOM 1130 O O . GLY A 1 141 ? 3.110 -7.717 21.339 1.00 81.06 141 GLY A O 1
ATOM 1131 N N . LEU A 1 142 ? 5.327 -7.469 21.670 1.00 84.25 142 LEU A N 1
ATOM 1132 C CA . LEU A 1 142 ? 5.222 -6.978 23.043 1.00 84.25 142 LEU A CA 1
ATOM 1133 C C . LEU A 1 142 ? 4.582 -5.586 23.092 1.00 84.25 142 LEU A C 1
ATOM 1135 O O . LEU A 1 142 ? 3.620 -5.391 23.828 1.00 84.25 142 LEU A O 1
ATOM 1139 N N . ILE A 1 143 ? 5.074 -4.647 22.275 1.00 86.00 143 ILE A N 1
ATOM 1140 C CA . ILE A 1 143 ? 4.560 -3.266 22.216 1.00 86.00 143 ILE A CA 1
ATOM 1141 C C . ILE A 1 143 ? 3.073 -3.258 21.856 1.00 86.00 143 ILE A C 1
ATOM 1143 O O . ILE A 1 143 ? 2.284 -2.563 22.487 1.00 86.00 143 ILE A O 1
ATOM 1147 N N . MET A 1 144 ? 2.683 -4.065 20.870 1.00 86.19 144 MET A N 1
ATOM 1148 C CA . MET A 1 144 ? 1.304 -4.166 20.393 1.00 86.19 144 MET A CA 1
ATOM 1149 C C . MET A 1 144 ? 0.431 -5.100 21.240 1.00 86.19 144 MET A C 1
ATOM 1151 O O . MET A 1 144 ? -0.727 -5.321 20.891 1.00 86.19 144 MET A O 1
ATOM 1155 N N . HIS A 1 145 ? 0.948 -5.676 22.328 1.00 89.19 145 HIS A N 1
ATOM 1156 C CA . HIS A 1 145 ? 0.173 -6.592 23.155 1.00 89.19 145 HIS A CA 1
ATOM 1157 C C . HIS A 1 145 ? -1.057 -5.876 23.745 1.00 89.19 145 HIS A C 1
ATOM 1159 O O . HIS A 1 145 ? -0.904 -4.775 24.285 1.00 89.19 145 HIS A O 1
ATOM 1165 N N . PRO A 1 146 ? -2.262 -6.483 23.719 1.00 86.44 146 PRO A N 1
ATOM 1166 C CA . PRO A 1 146 ? -3.491 -5.825 24.166 1.00 86.44 146 PRO A CA 1
ATOM 1167 C C . PRO A 1 146 ? -3.427 -5.228 25.573 1.00 86.44 146 PRO A C 1
ATOM 1169 O O . PRO A 1 146 ? -3.919 -4.126 25.799 1.00 86.44 146 PRO A O 1
ATOM 1172 N N . SER A 1 147 ? -2.791 -5.924 26.520 1.00 88.19 147 SER A N 1
ATOM 1173 C CA . SER A 1 147 ? -2.658 -5.439 27.902 1.00 88.19 147 SER A CA 1
ATOM 1174 C C . SER A 1 147 ? -1.744 -4.219 28.030 1.00 88.19 147 SER A C 1
ATOM 1176 O O . SER A 1 147 ? -1.934 -3.421 28.941 1.00 88.19 147 SER A O 1
ATOM 1178 N N . LEU A 1 148 ? -0.764 -4.063 27.134 1.00 91.31 148 LEU A N 1
ATOM 1179 C CA . LEU A 1 148 ? 0.173 -2.942 27.157 1.00 91.31 148 LEU A CA 1
ATOM 1180 C C . LEU A 1 148 ? -0.386 -1.767 26.349 1.00 91.31 148 LEU A C 1
ATOM 1182 O O . LEU A 1 148 ? -0.689 -0.716 26.912 1.00 91.31 148 LEU A O 1
ATOM 1186 N N . MET A 1 149 ? -0.598 -1.971 25.045 1.00 91.56 149 MET A N 1
ATOM 1187 C CA . MET A 1 149 ? -1.097 -0.932 24.145 1.00 91.56 149 MET A CA 1
ATOM 1188 C C . MET A 1 149 ? -2.503 -0.473 24.547 1.00 91.56 149 MET A C 1
ATOM 1190 O O . MET A 1 149 ? -2.767 0.722 24.616 1.00 91.56 149 MET A O 1
ATOM 1194 N N . GLY A 1 150 ? -3.405 -1.397 24.889 1.00 90.06 150 GLY A N 1
ATOM 1195 C CA . GLY A 1 150 ? -4.766 -1.050 25.301 1.00 90.06 150 GLY A CA 1
ATOM 1196 C C . GLY A 1 150 ? -4.817 -0.212 26.583 1.00 90.06 150 GLY A C 1
ATOM 1197 O O . GLY A 1 150 ? -5.646 0.696 26.679 1.00 90.06 150 GLY A O 1
ATOM 1198 N N . SER A 1 151 ? -3.918 -0.475 27.538 1.00 90.12 151 SER A N 1
ATOM 1199 C CA . SER A 1 151 ? -3.796 0.306 28.777 1.00 90.12 151 SER A CA 1
ATOM 1200 C C . SER A 1 151 ? -3.197 1.685 28.517 1.00 90.12 151 SER A C 1
ATOM 1202 O O . SER A 1 151 ? -3.734 2.676 29.007 1.00 90.12 151 SER A O 1
ATOM 1204 N N . LEU A 1 152 ? -2.156 1.769 27.681 1.00 93.56 152 LEU A N 1
ATOM 1205 C CA . LEU A 1 152 ? -1.571 3.039 27.245 1.00 93.56 152 LEU A CA 1
ATOM 1206 C C . LEU A 1 152 ? -2.619 3.930 26.568 1.00 93.56 152 LEU A C 1
ATOM 1208 O O . LEU A 1 152 ? -2.803 5.078 26.964 1.00 93.56 152 LEU A O 1
ATOM 1212 N N . LEU A 1 153 ? -3.345 3.396 25.583 1.00 94.12 153 LEU A N 1
ATOM 1213 C CA . LEU A 1 153 ? -4.376 4.145 24.863 1.00 94.12 153 LEU A CA 1
ATOM 1214 C C . LEU A 1 153 ? -5.489 4.612 25.811 1.00 94.12 153 LEU A C 1
ATOM 1216 O O . LEU A 1 153 ? -5.941 5.749 25.711 1.00 94.12 153 LEU A O 1
ATOM 1220 N N . ARG A 1 154 ? -5.900 3.770 26.772 1.00 91.56 154 ARG A N 1
ATOM 1221 C CA . ARG A 1 154 ? -6.894 4.144 27.789 1.00 91.56 154 ARG A CA 1
ATOM 1222 C C . ARG A 1 154 ? -6.395 5.283 28.679 1.00 91.56 154 ARG A C 1
ATOM 1224 O O . ARG A 1 154 ? -7.141 6.232 28.894 1.00 91.56 154 ARG A O 1
ATOM 1231 N N . ALA A 1 155 ? -5.152 5.218 29.153 1.00 91.81 155 ALA A N 1
ATOM 1232 C CA . ALA A 1 155 ? -4.553 6.281 29.958 1.00 91.81 155 ALA A CA 1
ATOM 1233 C C . ALA A 1 155 ? -4.482 7.605 29.178 1.00 91.81 155 ALA A C 1
ATOM 1235 O O . ALA A 1 155 ? -4.869 8.652 29.692 1.00 91.81 155 ALA A O 1
ATOM 1236 N N . VAL A 1 156 ? -4.072 7.556 27.906 1.00 92.56 156 VAL A N 1
ATOM 1237 C CA . VAL A 1 156 ? -4.019 8.740 27.033 1.00 92.56 156 VAL A CA 1
ATOM 1238 C C . VAL A 1 156 ? -5.405 9.354 26.827 1.00 92.56 156 VAL A C 1
ATOM 1240 O O . VAL A 1 156 ? -5.532 10.578 26.888 1.00 92.56 156 VAL A O 1
ATOM 1243 N N . LEU A 1 157 ? -6.435 8.527 26.619 1.00 91.88 157 LEU A N 1
ATOM 1244 C CA . LEU A 1 157 ? -7.824 8.979 26.489 1.00 91.88 157 LEU A CA 1
ATOM 1245 C C . LEU A 1 157 ? -8.372 9.562 27.804 1.00 91.88 157 LEU A C 1
ATOM 1247 O O . LEU A 1 157 ? -9.055 10.581 27.763 1.00 91.88 157 LEU A O 1
ATOM 1251 N N . MET A 1 158 ? -8.052 8.969 28.960 1.00 89.12 158 MET A N 1
ATOM 1252 C CA . MET A 1 158 ? -8.477 9.465 30.281 1.00 89.12 158 MET A CA 1
ATOM 1253 C C . MET A 1 158 ? -7.877 10.832 30.628 1.00 89.12 158 MET A C 1
ATOM 1255 O O . MET A 1 158 ? -8.530 11.639 31.279 1.00 89.12 158 MET A O 1
ATOM 1259 N N . LEU A 1 159 ? -6.660 11.116 30.162 1.00 87.12 159 LEU A N 1
ATOM 1260 C CA . LEU A 1 159 ? -5.976 12.398 30.368 1.00 87.12 159 LEU A CA 1
ATOM 1261 C C . LEU A 1 159 ? -6.354 13.472 29.318 1.00 87.12 159 LEU A C 1
ATOM 1263 O O . LEU A 1 159 ? -5.719 14.530 29.235 1.00 87.12 159 LEU A O 1
ATOM 1267 N N . SER A 1 160 ? -7.388 13.226 28.504 1.00 83.31 160 SER A N 1
ATOM 1268 C CA . SER A 1 160 ? -7.987 14.228 27.614 1.00 83.31 160 SER A CA 1
ATOM 1269 C C . SER A 1 160 ? -8.706 15.287 28.463 1.00 83.31 160 SER A C 1
ATOM 1271 O O . SER A 1 160 ? -9.570 14.914 29.252 1.00 83.31 160 SER A O 1
ATOM 1273 N N . PRO A 1 161 ? -8.396 16.597 28.340 1.00 80.56 161 PRO A N 1
ATOM 1274 C CA . PRO A 1 161 ? -8.001 17.280 27.099 1.00 80.56 161 PRO A CA 1
ATOM 1275 C C . PRO A 1 161 ? -6.503 17.601 26.930 1.00 80.56 161 PRO A C 1
ATOM 1277 O O . PRO A 1 161 ? -6.106 18.101 25.876 1.00 80.56 161 PRO A O 1
ATOM 1280 N N . ILE A 1 162 ? -5.657 17.344 27.932 1.00 85.00 162 ILE A N 1
ATOM 1281 C CA . ILE A 1 162 ? -4.241 17.759 27.917 1.00 85.00 162 ILE A CA 1
ATOM 1282 C C . ILE A 1 162 ? -3.462 16.982 26.851 1.00 85.00 162 ILE A C 1
ATOM 1284 O O . ILE A 1 162 ? -2.778 17.577 26.014 1.00 85.00 162 ILE A O 1
ATOM 1288 N N . THR A 1 163 ? -3.610 15.656 26.842 1.00 86.94 163 THR A N 1
ATOM 1289 C CA . THR A 1 163 ? -2.933 14.766 25.887 1.00 86.94 163 THR A CA 1
ATOM 1290 C C . THR A 1 163 ? -3.312 15.082 24.443 1.00 86.94 163 THR A C 1
ATOM 1292 O O . THR A 1 163 ? -2.436 15.166 23.584 1.00 86.94 163 THR A O 1
ATOM 1295 N N . MET A 1 164 ? -4.593 15.353 24.181 1.00 86.50 164 MET A N 1
ATOM 1296 C CA . MET A 1 164 ? -5.092 15.699 22.845 1.00 86.50 164 MET A CA 1
ATOM 1297 C C . MET A 1 164 ? -4.480 17.004 22.326 1.00 86.50 164 MET A C 1
ATOM 1299 O O . MET A 1 164 ? -4.017 17.054 21.188 1.00 86.50 164 MET A O 1
ATOM 1303 N N . ARG A 1 165 ? -4.370 18.041 23.172 1.00 85.19 165 ARG A N 1
ATOM 1304 C CA . ARG A 1 165 ? -3.714 19.308 22.798 1.00 85.19 165 ARG A CA 1
ATOM 1305 C C . ARG A 1 165 ? -2.234 19.127 22.464 1.00 85.19 165 ARG A C 1
ATOM 1307 O O . ARG A 1 165 ? -1.748 19.743 21.516 1.00 85.19 165 ARG A O 1
ATOM 1314 N N . LEU A 1 166 ? -1.519 18.291 23.218 1.00 88.06 166 LEU A N 1
ATOM 1315 C CA . LEU A 1 166 ? -0.112 17.985 22.943 1.00 88.06 166 LEU A CA 1
ATOM 1316 C C . LEU A 1 166 ? 0.049 17.248 21.608 1.00 88.06 166 LEU A C 1
ATOM 1318 O O . LEU A 1 166 ? 0.896 17.633 20.801 1.00 88.06 166 LEU A O 1
ATOM 1322 N N . ILE A 1 167 ? -0.799 16.249 21.344 1.00 87.19 167 ILE A N 1
ATOM 1323 C CA . ILE A 1 167 ? -0.803 15.492 20.083 1.00 87.19 167 ILE A CA 1
ATOM 1324 C C . ILE A 1 167 ? -1.128 16.414 18.897 1.00 87.19 167 ILE A C 1
ATOM 1326 O O . ILE A 1 167 ? -0.411 16.385 17.898 1.00 87.19 167 ILE A O 1
ATOM 1330 N N . SER A 1 168 ? -2.143 17.275 19.017 1.00 84.75 168 SER A N 1
ATOM 1331 C CA . SER A 1 168 ? -2.486 18.306 18.021 1.00 84.75 168 SER A CA 1
ATOM 1332 C C . SER A 1 168 ? -1.308 19.254 17.759 1.00 84.75 168 SER A C 1
ATOM 1334 O O . SER A 1 168 ? -0.936 19.503 16.613 1.00 84.75 168 SER A O 1
ATOM 1336 N N . ARG A 1 169 ? -0.642 19.757 18.806 1.00 86.88 169 ARG A N 1
ATOM 1337 C CA . ARG A 1 169 ? 0.512 20.656 18.643 1.00 86.88 169 ARG A CA 1
ATOM 1338 C C . ARG A 1 169 ? 1.688 19.962 17.950 1.00 86.88 169 ARG A C 1
ATOM 1340 O O . ARG A 1 169 ? 2.296 20.557 17.062 1.00 86.88 169 ARG A O 1
ATOM 1347 N N . ALA A 1 170 ? 1.983 18.715 18.317 1.00 86.50 170 ALA A N 1
ATOM 1348 C CA . ALA A 1 170 ? 3.016 17.909 17.667 1.00 86.50 170 ALA A CA 1
ATOM 1349 C C . ALA A 1 170 ? 2.671 17.611 16.196 1.00 86.50 170 ALA A C 1
ATOM 1351 O O . ALA A 1 170 ? 3.539 17.693 15.328 1.00 86.50 170 ALA A O 1
ATOM 1352 N N . SER A 1 171 ? 1.396 17.337 15.907 1.00 84.00 171 SER A N 1
ATOM 1353 C CA . SER A 1 171 ? 0.859 17.146 14.557 1.00 84.00 171 SER A CA 1
ATOM 1354 C C . SER A 1 171 ? 1.055 18.390 13.684 1.00 84.00 171 SER A C 1
ATOM 1356 O O . SER A 1 171 ? 1.674 18.299 12.623 1.00 84.00 171 SER A O 1
ATOM 1358 N N . ARG A 1 172 ? 0.634 19.575 14.155 1.00 83.25 172 ARG A N 1
ATOM 1359 C CA . ARG A 1 172 ? 0.851 20.857 13.454 1.00 83.25 172 ARG A CA 1
ATOM 1360 C C . ARG A 1 172 ? 2.323 21.181 13.249 1.00 83.25 172 ARG A C 1
ATOM 1362 O O . ARG A 1 172 ? 2.698 21.637 12.172 1.00 83.25 172 ARG A O 1
ATOM 1369 N N . PHE A 1 173 ? 3.155 20.934 14.259 1.00 86.12 173 PHE A N 1
ATOM 1370 C CA . PHE A 1 173 ? 4.599 21.114 14.142 1.00 86.12 173 PHE A CA 1
ATOM 1371 C C . PHE A 1 173 ? 5.180 20.207 13.049 1.00 86.12 173 PHE A C 1
ATOM 1373 O O . PHE A 1 173 ? 5.873 20.687 12.155 1.00 86.12 173 PHE A O 1
ATOM 1380 N N . SER A 1 174 ? 4.828 18.919 13.062 1.00 82.50 174 SER A N 1
ATOM 1381 C CA . SER A 1 174 ? 5.268 17.966 12.042 1.00 82.50 174 SER A CA 1
ATOM 1382 C C . SER A 1 174 ? 4.787 18.354 10.642 1.00 82.50 174 SER A C 1
ATOM 1384 O O . SER A 1 174 ? 5.573 18.356 9.700 1.00 82.50 174 SER A O 1
ATOM 1386 N N . LYS A 1 175 ? 3.529 18.790 10.505 1.00 76.56 175 LYS A N 1
ATOM 1387 C CA . LYS A 1 175 ? 2.977 19.280 9.234 1.00 76.56 175 LYS A CA 1
ATOM 1388 C C . LYS A 1 175 ? 3.737 20.496 8.689 1.00 76.56 175 LYS A C 1
ATOM 1390 O O . LYS A 1 175 ? 3.866 20.612 7.481 1.00 76.56 175 LYS A O 1
ATOM 1395 N N . ARG A 1 176 ? 4.220 21.393 9.559 1.00 75.44 176 ARG A N 1
ATOM 1396 C CA . ARG A 1 176 ? 4.865 22.656 9.158 1.00 75.44 176 ARG A CA 1
ATOM 1397 C C . ARG A 1 176 ? 6.365 22.536 8.887 1.00 75.44 176 ARG A C 1
ATOM 1399 O O . ARG A 1 176 ? 6.875 23.270 8.051 1.00 75.44 176 ARG A O 1
ATOM 1406 N N . TYR A 1 177 ? 7.068 21.671 9.617 1.00 69.19 177 TYR A N 1
ATOM 1407 C CA . TYR A 1 177 ? 8.539 21.644 9.615 1.00 69.19 177 TYR A CA 1
ATOM 1408 C C . TYR A 1 177 ? 9.148 20.328 9.127 1.00 69.19 177 TYR A C 1
ATOM 1410 O O . TYR A 1 177 ? 10.338 20.284 8.832 1.00 69.19 177 TYR A O 1
ATOM 1418 N N . LEU A 1 178 ? 8.357 19.258 9.040 1.00 68.75 178 LEU A N 1
ATOM 1419 C CA . LEU A 1 178 ? 8.802 17.938 8.591 1.00 68.75 178 LEU A CA 1
ATOM 1420 C C . LEU A 1 178 ? 8.146 17.588 7.245 1.00 68.75 178 LEU A C 1
ATOM 1422 O O . LEU A 1 178 ? 7.656 16.479 7.054 1.00 68.75 178 LEU A O 1
ATOM 1426 N N . GLU A 1 179 ? 8.091 18.530 6.302 1.00 60.28 179 GLU A N 1
ATOM 1427 C CA . GLU A 1 179 ? 7.645 18.202 4.943 1.00 60.28 179 GLU A CA 1
ATOM 1428 C C . GLU A 1 179 ? 8.539 17.106 4.330 1.00 60.28 179 GLU A C 1
ATOM 1430 O O . GLU A 1 179 ? 9.749 17.064 4.602 1.00 60.28 179 GLU A O 1
ATOM 1435 N N . PRO A 1 180 ? 7.978 16.198 3.511 1.00 59.03 180 PRO A N 1
ATOM 1436 C CA . PRO A 1 180 ? 8.781 15.231 2.785 1.00 59.03 180 PRO A CA 1
ATOM 1437 C C . PRO A 1 180 ? 9.792 16.010 1.940 1.00 59.03 180 PRO A C 1
ATOM 1439 O O . PRO A 1 180 ? 9.432 16.968 1.255 1.00 59.03 180 PRO A O 1
ATOM 1442 N N . LYS A 1 181 ? 11.076 15.633 2.028 1.00 57.53 181 LYS A N 1
ATOM 1443 C CA . LYS A 1 181 ? 12.152 16.291 1.270 1.00 57.53 181 LYS A CA 1
ATOM 1444 C C . LYS A 1 181 ? 11.708 16.441 -0.188 1.00 57.53 181 LYS A C 1
ATOM 1446 O O . LYS A 1 181 ? 11.245 15.461 -0.767 1.00 57.53 181 LYS A O 1
ATOM 1451 N N . ARG A 1 182 ? 11.852 17.640 -0.775 1.00 55.12 182 ARG A N 1
ATOM 1452 C CA . ARG A 1 182 ? 11.613 17.850 -2.213 1.00 55.12 182 ARG A CA 1
ATOM 1453 C C . ARG A 1 182 ? 12.384 16.793 -2.989 1.00 55.12 182 ARG A C 1
ATOM 1455 O O . ARG A 1 182 ? 13.598 16.669 -2.832 1.00 55.12 182 ARG A O 1
ATOM 1462 N N . THR A 1 183 ? 11.673 16.041 -3.807 1.00 64.31 183 THR A N 1
ATOM 1463 C CA . THR A 1 183 ? 12.255 14.971 -4.598 1.00 64.31 183 THR A CA 1
ATOM 1464 C C . THR A 1 183 ? 11.904 15.103 -6.071 1.00 64.31 183 THR A C 1
ATOM 1466 O O . THR A 1 183 ? 11.040 15.891 -6.455 1.00 64.31 183 THR A O 1
ATOM 1469 N N . SER A 1 184 ? 12.642 14.377 -6.915 1.00 77.69 184 SER A N 1
ATOM 1470 C CA . SER A 1 184 ? 12.436 14.379 -8.361 1.00 77.69 184 SER A CA 1
ATOM 1471 C C . SER A 1 184 ? 11.006 13.956 -8.723 1.00 77.69 184 SER A C 1
ATOM 1473 O O . SER A 1 184 ? 10.380 13.142 -8.039 1.00 77.69 184 SER A O 1
ATOM 1475 N N . LYS A 1 185 ? 10.486 14.467 -9.846 1.00 83.81 185 LYS A N 1
ATOM 1476 C CA . LYS A 1 185 ? 9.177 14.056 -10.386 1.00 83.81 185 LYS A CA 1
ATOM 1477 C C . LYS A 1 185 ? 9.077 12.523 -10.498 1.00 83.81 185 LYS A C 1
ATOM 1479 O O . LYS A 1 185 ? 8.053 11.946 -10.143 1.00 83.81 185 LYS A O 1
ATOM 1484 N N . SER A 1 186 ? 10.166 11.863 -10.894 1.00 86.94 186 SER A N 1
ATOM 1485 C CA . SER A 1 186 ? 10.210 10.416 -11.118 1.00 86.94 186 SER A CA 1
ATOM 1486 C C . SER A 1 186 ? 10.077 9.576 -9.847 1.00 86.94 186 SER A C 1
ATOM 1488 O O . SER A 1 186 ? 9.368 8.571 -9.865 1.00 86.94 186 SER A O 1
ATOM 1490 N N . ILE A 1 187 ? 10.676 9.980 -8.719 1.00 82.81 187 ILE A N 1
ATOM 1491 C CA . ILE A 1 187 ? 10.474 9.234 -7.466 1.00 82.81 187 ILE A CA 1
ATOM 1492 C C . ILE A 1 187 ? 9.060 9.428 -6.913 1.00 82.81 187 ILE A C 1
ATOM 1494 O O . ILE A 1 187 ? 8.497 8.485 -6.357 1.00 82.81 187 ILE A O 1
ATOM 1498 N N . ARG A 1 188 ? 8.448 10.601 -7.134 1.00 81.44 188 ARG A N 1
ATOM 1499 C CA . ARG A 1 188 ? 7.040 10.829 -6.792 1.00 81.44 188 ARG A CA 1
ATOM 1500 C C . ARG A 1 188 ? 6.127 9.893 -7.585 1.00 81.44 188 ARG A C 1
ATOM 1502 O O . ARG A 1 188 ? 5.354 9.163 -6.975 1.00 81.44 188 ARG A O 1
ATOM 1509 N N . ILE A 1 189 ? 6.291 9.837 -8.909 1.00 87.94 189 ILE A N 1
ATOM 1510 C CA . ILE A 1 189 ? 5.536 8.921 -9.783 1.00 87.94 189 ILE A CA 1
ATOM 1511 C C . ILE A 1 189 ? 5.719 7.463 -9.335 1.00 87.94 189 ILE A C 1
ATOM 1513 O O . ILE A 1 189 ? 4.747 6.713 -9.214 1.00 87.94 189 ILE A O 1
ATOM 1517 N N . ALA A 1 190 ? 6.957 7.060 -9.031 1.00 88.06 190 ALA A N 1
ATOM 1518 C CA . ALA A 1 190 ? 7.232 5.712 -8.555 1.00 88.06 190 ALA A CA 1
ATOM 1519 C C . ALA A 1 190 ? 6.478 5.389 -7.256 1.00 88.06 190 ALA A C 1
ATOM 1521 O O . ALA A 1 190 ? 5.984 4.269 -7.093 1.00 88.06 190 ALA A O 1
ATOM 1522 N N . ASP A 1 191 ? 6.365 6.335 -6.326 1.00 80.88 191 ASP A N 1
ATOM 1523 C CA . ASP A 1 191 ? 5.654 6.148 -5.057 1.00 80.88 191 ASP A CA 1
ATOM 1524 C C . ASP A 1 191 ? 4.133 6.289 -5.134 1.00 80.88 191 ASP A C 1
ATOM 1526 O O . ASP A 1 191 ? 3.428 5.643 -4.352 1.00 80.88 191 ASP A O 1
ATOM 1530 N N . GLU A 1 192 ? 3.616 7.019 -6.117 1.00 82.12 192 GLU A N 1
ATOM 1531 C CA . GLU A 1 192 ? 2.183 7.079 -6.412 1.00 82.12 192 GLU A CA 1
ATOM 1532 C C . GLU A 1 192 ? 1.664 5.764 -7.024 1.00 82.12 192 GLU A C 1
ATOM 1534 O O . GLU A 1 192 ? 0.516 5.379 -6.775 1.00 82.12 192 GLU A O 1
ATOM 1539 N N . CYS A 1 193 ? 2.520 5.007 -7.724 1.00 88.06 193 CYS A N 1
ATOM 1540 C CA . CYS A 1 193 ? 2.176 3.695 -8.275 1.00 88.06 193 CYS A CA 1
ATOM 1541 C C . CYS A 1 193 ? 1.656 2.717 -7.204 1.00 88.06 193 CYS A C 1
ATOM 1543 O O . CYS A 1 193 ? 2.364 2.328 -6.271 1.00 88.06 193 CYS A O 1
ATOM 1545 N N . ALA A 1 194 ? 0.416 2.248 -7.389 1.00 86.62 194 ALA A N 1
ATOM 1546 C CA . ALA A 1 194 ? -0.246 1.292 -6.499 1.00 86.62 194 ALA A CA 1
ATOM 1547 C C . ALA A 1 194 ? 0.298 -0.145 -6.587 1.00 86.62 194 ALA A C 1
ATOM 1549 O O . ALA A 1 194 ? -0.090 -0.991 -5.785 1.00 86.62 194 ALA A O 1
ATOM 1550 N N . MET A 1 195 ? 1.186 -0.431 -7.546 1.00 90.94 195 MET A N 1
ATOM 1551 C CA . MET A 1 195 ? 1.738 -1.768 -7.812 1.00 90.94 195 MET A CA 1
ATOM 1552 C C . MET A 1 195 ? 0.671 -2.838 -8.131 1.00 90.94 195 MET A C 1
ATOM 1554 O O . MET A 1 195 ? 0.947 -4.033 -8.039 1.00 90.94 195 MET A O 1
ATOM 1558 N N . CYS A 1 196 ? -0.527 -2.425 -8.567 1.00 92.06 196 CYS A N 1
ATOM 1559 C CA . CYS A 1 196 ? -1.655 -3.322 -8.848 1.00 92.06 196 CYS A CA 1
ATOM 1560 C C . CYS A 1 196 ? -1.420 -4.255 -10.046 1.00 92.06 196 CYS A C 1
ATOM 1562 O O . CYS A 1 196 ? -2.000 -5.330 -10.103 1.00 92.06 196 CYS A O 1
ATOM 1564 N N . GLY A 1 197 ? -0.547 -3.873 -10.985 1.00 93.56 197 GLY A N 1
ATOM 1565 C CA . GLY A 1 197 ? -0.235 -4.688 -12.159 1.00 93.56 197 GLY A CA 1
ATOM 1566 C C . GLY A 1 197 ? -1.198 -4.532 -13.336 1.00 93.56 197 GLY A C 1
ATOM 1567 O O . GLY A 1 197 ? -1.035 -5.257 -14.306 1.00 93.56 197 GLY A O 1
ATOM 1568 N N . ALA A 1 198 ? -2.127 -3.567 -13.323 1.00 93.00 198 ALA A N 1
ATOM 1569 C CA . ALA A 1 198 ? -3.031 -3.316 -14.459 1.00 93.00 198 ALA A CA 1
ATOM 1570 C C . ALA A 1 198 ? -2.280 -3.146 -15.797 1.00 93.00 198 ALA A C 1
ATOM 1572 O O . ALA A 1 198 ? -2.692 -3.670 -16.824 1.00 93.00 198 ALA A O 1
ATOM 1573 N N . CYS A 1 199 ? -1.113 -2.494 -15.764 1.00 95.44 199 CYS A N 1
ATOM 1574 C CA . CYS A 1 199 ? -0.243 -2.321 -16.928 1.00 95.44 199 CYS A CA 1
ATOM 1575 C C . CYS A 1 199 ? 0.339 -3.622 -17.513 1.00 95.44 199 CYS A C 1
ATOM 1577 O O . CYS A 1 199 ? 0.804 -3.598 -18.645 1.00 95.44 199 CYS A O 1
ATOM 1579 N N . VAL A 1 200 ? 0.370 -4.725 -16.755 1.00 95.75 200 VAL A N 1
ATOM 1580 C CA . VAL A 1 200 ? 1.006 -5.985 -17.175 1.00 95.75 200 VAL A CA 1
ATOM 1581 C C . VAL A 1 200 ? 0.186 -6.634 -18.289 1.00 95.75 200 VAL A C 1
ATOM 1583 O O . VAL A 1 200 ? 0.737 -6.977 -19.329 1.00 95.75 200 VAL A O 1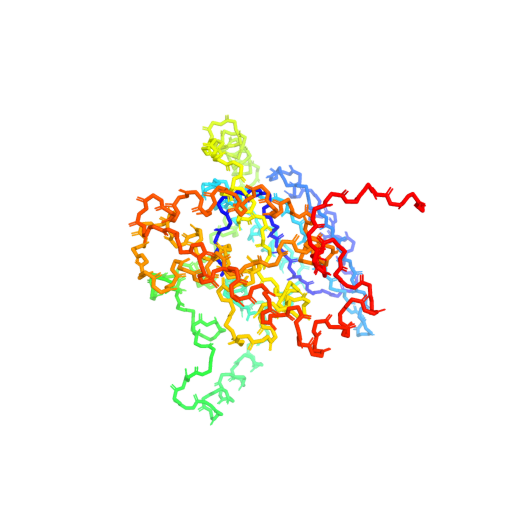
ATOM 1586 N N . GLY A 1 201 ? -1.136 -6.713 -18.109 1.00 90.88 201 GLY A N 1
ATOM 1587 C CA . GLY A 1 201 ? -2.045 -7.362 -19.060 1.00 90.88 201 GLY A CA 1
ATOM 1588 C C . GLY A 1 201 ? -2.265 -6.607 -20.374 1.00 90.88 201 GLY A C 1
ATOM 1589 O O . GLY A 1 201 ? -2.859 -7.162 -21.286 1.00 90.88 201 GLY A O 1
ATOM 1590 N N . VAL A 1 202 ? -1.792 -5.362 -20.483 1.00 91.50 202 VAL A N 1
ATOM 1591 C CA . VAL A 1 202 ? -1.896 -4.544 -21.708 1.00 91.50 202 VAL A CA 1
ATOM 1592 C C . VAL A 1 202 ? -0.540 -4.230 -22.337 1.00 91.50 202 VAL A C 1
ATOM 1594 O O . VAL A 1 202 ? -0.456 -3.415 -23.250 1.00 91.50 202 VAL A O 1
ATOM 1597 N N . CYS A 1 203 ? 0.549 -4.806 -21.822 1.00 94.56 203 CYS A N 1
ATOM 1598 C CA . CYS A 1 203 ? 1.894 -4.520 -22.304 1.00 94.56 203 CYS A CA 1
ATOM 1599 C C . CYS A 1 203 ? 2.295 -5.523 -23.400 1.00 94.56 203 CYS A C 1
ATOM 1601 O O . CYS A 1 203 ? 2.529 -6.688 -23.073 1.00 94.56 203 CYS A O 1
ATOM 1603 N N . PRO A 1 204 ? 2.470 -5.094 -24.668 1.00 93.25 204 PRO A N 1
ATOM 1604 C CA . PRO A 1 204 ? 2.902 -5.995 -25.739 1.00 93.25 204 PRO A CA 1
ATOM 1605 C C . PRO A 1 204 ? 4.244 -6.661 -25.441 1.00 93.25 204 PRO A C 1
ATOM 1607 O O . PRO A 1 204 ? 4.405 -7.866 -25.595 1.00 93.25 204 PRO A O 1
ATOM 1610 N N . ALA A 1 205 ? 5.188 -5.876 -24.916 1.00 94.06 205 ALA A N 1
ATOM 1611 C CA . ALA A 1 205 ? 6.513 -6.351 -24.543 1.00 94.06 205 ALA A CA 1
ATOM 1612 C C . ALA A 1 205 ? 6.451 -7.511 -23.538 1.00 94.06 205 ALA A C 1
ATOM 1614 O O . ALA A 1 205 ? 7.195 -8.479 -23.663 1.00 94.06 205 ALA A O 1
ATOM 1615 N N . TYR A 1 206 ? 5.544 -7.433 -22.561 1.00 95.62 206 TYR A N 1
ATOM 1616 C CA . TYR A 1 206 ? 5.369 -8.491 -21.571 1.00 95.62 206 TYR A CA 1
ATOM 1617 C C . TYR A 1 206 ? 4.738 -9.744 -22.167 1.00 95.62 206 TYR A C 1
ATOM 1619 O O . TYR A 1 206 ? 5.175 -10.840 -21.845 1.00 95.62 206 TYR A O 1
ATOM 1627 N N . MET A 1 207 ? 3.743 -9.606 -23.041 1.00 91.94 207 MET A N 1
ATOM 1628 C CA . MET A 1 207 ? 3.094 -10.770 -23.651 1.00 91.94 207 MET A CA 1
ATOM 1629 C C . MET A 1 207 ? 4.042 -11.575 -24.538 1.00 91.94 207 MET A C 1
ATOM 1631 O O . MET A 1 207 ? 3.917 -12.792 -24.611 1.00 91.94 207 MET A O 1
ATOM 1635 N N . ILE A 1 208 ? 5.005 -10.901 -25.166 1.00 91.44 208 ILE A N 1
ATOM 1636 C CA . ILE A 1 208 ? 6.008 -11.541 -26.014 1.00 91.44 208 ILE A CA 1
ATOM 1637 C C . ILE A 1 208 ? 7.168 -12.119 -25.198 1.00 91.44 208 ILE A C 1
ATOM 1639 O O . ILE A 1 208 ? 7.607 -13.234 -25.461 1.00 91.44 208 ILE A O 1
ATOM 1643 N N . LEU A 1 209 ? 7.668 -11.386 -24.199 1.00 92.81 209 LEU A N 1
ATOM 1644 C CA . LEU A 1 209 ? 8.865 -11.793 -23.452 1.00 92.81 209 LEU A CA 1
ATOM 1645 C C . LEU A 1 209 ? 8.570 -12.590 -22.175 1.00 92.81 209 LEU A C 1
ATOM 1647 O O . LEU A 1 209 ? 9.475 -13.213 -21.627 1.00 92.81 209 LEU A O 1
ATOM 1651 N N . GLY A 1 210 ? 7.354 -12.508 -21.633 1.00 94.69 210 GLY A N 1
ATOM 1652 C CA . GLY A 1 210 ? 6.994 -13.044 -20.315 1.00 94.69 210 GLY A CA 1
ATOM 1653 C C . GLY A 1 210 ? 7.714 -12.372 -19.135 1.00 94.69 210 GLY A C 1
ATOM 1654 O O . GLY A 1 210 ? 7.562 -12.800 -17.991 1.00 94.69 210 GLY A O 1
ATOM 1655 N N . ASP A 1 211 ? 8.500 -11.322 -19.385 1.00 96.06 211 ASP A N 1
ATOM 1656 C CA . ASP A 1 211 ? 9.364 -10.680 -18.396 1.00 96.06 211 ASP A CA 1
ATOM 1657 C C . ASP A 1 211 ? 8.737 -9.391 -17.868 1.00 96.06 211 ASP A C 1
ATOM 1659 O O . ASP A 1 211 ? 8.632 -8.390 -18.571 1.00 96.06 211 ASP A O 1
ATOM 1663 N N . GLU A 1 212 ? 8.342 -9.376 -16.597 1.00 96.56 212 GLU A N 1
ATOM 1664 C CA . GLU A 1 212 ? 7.660 -8.224 -16.009 1.00 96.56 212 GLU A CA 1
ATOM 1665 C C . GLU A 1 212 ? 8.528 -6.952 -15.958 1.00 96.56 212 GLU A C 1
ATOM 1667 O O . GLU A 1 212 ? 7.985 -5.845 -15.898 1.00 96.56 212 GLU A O 1
ATOM 1672 N N . ARG A 1 213 ? 9.863 -7.068 -16.030 1.00 96.56 213 ARG A N 1
ATOM 1673 C CA . ARG A 1 213 ? 10.794 -5.922 -15.994 1.00 96.56 213 ARG A CA 1
ATOM 1674 C C . ARG A 1 213 ? 10.541 -4.922 -17.129 1.00 96.56 213 ARG A C 1
ATOM 1676 O O . ARG A 1 213 ? 10.821 -3.735 -16.964 1.00 96.56 213 ARG A O 1
ATOM 1683 N N . VAL A 1 214 ? 9.944 -5.367 -18.237 1.00 96.62 214 VAL A N 1
ATOM 1684 C CA . VAL A 1 214 ? 9.596 -4.511 -19.384 1.00 96.62 214 VAL A CA 1
ATOM 1685 C C . VAL A 1 214 ? 8.320 -3.690 -19.166 1.00 96.62 214 VAL A C 1
ATOM 1687 O O . VAL A 1 214 ? 8.094 -2.703 -19.862 1.00 96.62 214 VAL A O 1
ATOM 1690 N N . THR A 1 215 ? 7.484 -4.060 -18.194 1.00 97.44 215 THR A N 1
ATOM 1691 C CA . THR A 1 215 ? 6.202 -3.393 -17.913 1.00 97.44 215 THR A CA 1
ATOM 1692 C C . THR A 1 215 ? 6.390 -2.091 -17.140 1.00 97.44 215 THR A C 1
ATOM 1694 O O . THR A 1 215 ? 7.420 -1.871 -16.502 1.00 97.44 215 THR A O 1
ATOM 1697 N N . ALA A 1 216 ? 5.354 -1.243 -17.092 1.00 96.69 216 ALA A N 1
ATOM 1698 C CA . ALA A 1 216 ? 5.380 -0.045 -16.252 1.00 96.69 216 ALA A CA 1
ATOM 1699 C C . ALA A 1 216 ? 5.678 -0.380 -14.781 1.00 96.69 216 ALA A C 1
ATOM 1701 O O . ALA A 1 216 ? 6.521 0.268 -14.167 1.00 96.69 216 ALA A O 1
ATOM 1702 N N . ARG A 1 217 ? 5.038 -1.420 -14.223 1.00 96.50 217 ARG A N 1
ATOM 1703 C CA . ARG A 1 217 ? 5.273 -1.862 -12.839 1.00 96.50 217 ARG A CA 1
ATOM 1704 C C . ARG A 1 217 ? 6.722 -2.314 -12.637 1.00 96.50 217 ARG A C 1
ATOM 1706 O O . ARG A 1 217 ? 7.348 -1.890 -11.666 1.00 96.50 217 ARG A O 1
ATOM 1713 N N . GLY A 1 218 ? 7.269 -3.099 -13.563 1.00 96.69 218 GLY A N 1
ATOM 1714 C CA . GLY A 1 218 ? 8.663 -3.545 -13.527 1.00 96.69 218 GLY A CA 1
ATOM 1715 C C . GLY A 1 218 ? 9.666 -2.392 -13.578 1.00 96.69 218 GLY A C 1
ATOM 1716 O O . GLY A 1 218 ? 10.588 -2.333 -12.762 1.00 96.69 218 GLY A O 1
ATOM 1717 N N . LYS A 1 219 ? 9.443 -1.411 -14.458 1.00 97.31 219 LYS A N 1
ATOM 1718 C CA . LYS A 1 219 ? 10.259 -0.190 -14.545 1.00 97.31 219 LYS A CA 1
ATOM 1719 C C . LYS A 1 219 ? 10.189 0.639 -13.252 1.00 97.31 219 LYS A C 1
ATOM 1721 O O . LYS A 1 219 ? 11.221 1.091 -12.757 1.00 97.31 219 LYS A O 1
ATOM 1726 N N . MET A 1 220 ? 9.013 0.751 -12.622 1.00 95.00 220 MET A N 1
ATOM 1727 C CA . MET A 1 220 ? 8.867 1.400 -11.305 1.00 95.00 220 MET A CA 1
ATOM 1728 C C . MET A 1 220 ? 9.651 0.674 -10.206 1.00 95.00 220 MET A C 1
ATOM 1730 O O . MET A 1 220 ? 10.304 1.316 -9.382 1.00 95.00 220 MET A O 1
ATOM 1734 N N . LEU A 1 221 ? 9.603 -0.661 -10.174 1.00 94.12 221 LEU A N 1
ATOM 1735 C CA . LEU A 1 221 ? 10.378 -1.461 -9.221 1.00 94.12 221 LEU A CA 1
ATOM 1736 C C . LEU A 1 221 ? 11.885 -1.297 -9.445 1.00 94.12 221 LEU A C 1
ATOM 1738 O O . LEU A 1 221 ? 12.624 -1.154 -8.471 1.00 94.12 221 LEU A O 1
ATOM 1742 N N . THR A 1 222 ? 12.315 -1.244 -10.706 1.00 95.50 222 THR A N 1
ATOM 1743 C CA . THR A 1 222 ? 13.708 -1.003 -11.107 1.00 95.50 222 THR A CA 1
ATOM 1744 C C . THR A 1 222 ? 14.194 0.358 -10.616 1.00 95.50 222 THR A C 1
ATOM 1746 O O . THR A 1 222 ? 15.181 0.427 -9.884 1.00 95.50 222 THR A O 1
ATOM 1749 N N . TYR A 1 223 ? 13.439 1.426 -10.887 1.00 93.88 223 TYR A N 1
ATOM 1750 C CA . TYR A 1 223 ? 13.758 2.768 -10.398 1.00 93.88 223 TYR A CA 1
ATOM 1751 C C . TYR A 1 223 ? 13.831 2.826 -8.867 1.00 93.88 223 TYR A C 1
ATOM 1753 O O . TYR A 1 223 ? 14.768 3.384 -8.298 1.00 93.88 223 TYR A O 1
ATOM 1761 N N . LYS A 1 224 ? 12.878 2.197 -8.161 1.00 89.62 224 LYS A N 1
ATOM 1762 C CA . LYS A 1 224 ? 12.911 2.132 -6.690 1.00 89.62 224 LYS A CA 1
ATOM 1763 C C . LYS A 1 224 ? 14.112 1.358 -6.165 1.00 89.62 224 LYS A C 1
ATOM 1765 O O . LYS A 1 224 ? 14.620 1.711 -5.104 1.00 89.62 224 LYS A O 1
ATOM 1770 N N . ALA A 1 225 ? 14.536 0.291 -6.836 1.00 91.62 225 ALA A N 1
ATOM 1771 C CA . ALA A 1 225 ? 15.720 -0.461 -6.441 1.00 91.62 225 ALA A CA 1
ATOM 1772 C C . ALA A 1 225 ? 16.967 0.433 -6.541 1.00 91.62 225 ALA A C 1
ATOM 1774 O O . ALA A 1 225 ? 17.659 0.610 -5.536 1.00 91.62 225 ALA A O 1
ATOM 1775 N N . MET A 1 226 ? 17.163 1.098 -7.684 1.00 92.38 226 MET A N 1
ATOM 1776 C CA . MET A 1 226 ? 18.258 2.055 -7.902 1.00 92.38 226 MET A CA 1
ATOM 1777 C C . MET A 1 226 ? 18.243 3.187 -6.870 1.00 92.38 226 MET A C 1
ATOM 1779 O O . MET A 1 226 ? 19.252 3.465 -6.230 1.00 92.38 226 MET A O 1
ATOM 1783 N N . ALA A 1 227 ? 17.073 3.785 -6.624 1.00 87.00 227 ALA A N 1
ATOM 1784 C CA . ALA A 1 227 ? 16.908 4.859 -5.645 1.00 87.00 227 ALA A CA 1
ATOM 1785 C C . ALA A 1 227 ? 17.174 4.421 -4.190 1.00 87.00 227 ALA A C 1
ATOM 1787 O O . ALA A 1 227 ? 17.378 5.266 -3.320 1.00 87.00 227 ALA A O 1
ATOM 1788 N N . ASN A 1 228 ? 17.154 3.116 -3.901 1.00 84.62 228 ASN A N 1
ATOM 1789 C CA . ASN A 1 228 ? 17.547 2.559 -2.605 1.00 84.62 228 ASN A CA 1
ATOM 1790 C C . ASN A 1 228 ? 18.994 2.023 -2.602 1.00 84.62 228 ASN A C 1
ATOM 1792 O O . ASN A 1 228 ? 19.370 1.334 -1.657 1.00 84.62 228 ASN A O 1
ATOM 1796 N N . GLY A 1 229 ? 19.796 2.334 -3.625 1.00 89.50 229 GLY A N 1
ATOM 1797 C CA . GLY A 1 229 ? 21.207 1.953 -3.714 1.00 89.50 229 GLY A CA 1
ATOM 1798 C C . GLY A 1 229 ? 21.454 0.518 -4.179 1.00 89.50 229 GLY A C 1
ATOM 1799 O O . GLY A 1 229 ? 22.552 0.004 -3.988 1.00 89.50 229 GLY A O 1
ATOM 1800 N N . VAL A 1 230 ? 20.456 -0.152 -4.762 1.00 92.88 230 VAL A N 1
ATOM 1801 C CA . VAL A 1 230 ? 20.639 -1.497 -5.324 1.00 92.88 230 VAL A CA 1
ATOM 1802 C C . VAL A 1 230 ? 21.351 -1.394 -6.670 1.00 92.88 230 VAL A C 1
ATOM 1804 O O . VAL A 1 230 ? 20.858 -0.734 -7.585 1.00 92.88 230 VAL A O 1
ATOM 1807 N N . THR A 1 231 ? 22.482 -2.086 -6.802 1.00 93.88 231 THR A N 1
ATOM 1808 C CA . THR A 1 231 ? 23.189 -2.250 -8.077 1.00 93.88 231 THR A CA 1
ATOM 1809 C C . THR A 1 231 ? 22.446 -3.245 -8.964 1.00 93.88 231 THR A C 1
ATOM 1811 O O . THR A 1 231 ? 22.126 -4.352 -8.530 1.00 93.88 231 THR A O 1
ATOM 1814 N N . LEU A 1 232 ? 22.169 -2.857 -10.208 1.00 95.75 232 LEU A N 1
ATOM 1815 C CA . LEU A 1 232 ? 21.492 -3.705 -11.188 1.00 95.75 232 LEU A CA 1
ATOM 1816 C C . LEU A 1 232 ? 22.508 -4.460 -12.052 1.00 95.75 232 LEU A C 1
ATOM 1818 O O . LEU A 1 232 ? 23.601 -3.960 -12.321 1.00 95.75 232 LEU A O 1
ATOM 1822 N N . SER A 1 233 ? 22.139 -5.654 -12.521 1.00 96.12 233 SER A N 1
ATOM 1823 C CA . SER A 1 233 ? 22.875 -6.315 -13.602 1.00 96.12 233 SER A CA 1
ATOM 1824 C C . SER A 1 233 ? 22.590 -5.623 -14.939 1.00 96.12 233 SER A C 1
ATOM 1826 O O . SER A 1 233 ? 21.527 -5.021 -15.118 1.00 96.12 233 SER A O 1
ATOM 1828 N N . LYS A 1 234 ? 23.511 -5.755 -15.904 1.00 94.25 234 LYS A N 1
ATOM 1829 C CA . LYS A 1 234 ? 23.322 -5.222 -17.264 1.00 94.25 234 LYS A CA 1
ATOM 1830 C C . LYS A 1 234 ? 22.039 -5.763 -17.906 1.00 94.25 234 LYS A C 1
ATOM 1832 O O . LYS A 1 234 ? 21.254 -4.989 -18.436 1.00 94.25 234 LYS A O 1
ATOM 1837 N N . GLU A 1 235 ? 21.781 -7.063 -17.773 1.00 94.56 235 GLU A N 1
ATOM 1838 C CA . GLU A 1 235 ? 20.556 -7.695 -18.281 1.00 94.56 235 GLU A CA 1
ATOM 1839 C C . GLU A 1 235 ? 19.290 -7.070 -17.671 1.00 94.56 235 GLU A C 1
ATOM 1841 O O . GLU A 1 235 ? 18.357 -6.725 -18.393 1.00 94.56 235 GLU A O 1
ATOM 1846 N N . HIS A 1 236 ? 19.255 -6.866 -16.347 1.00 95.69 236 HIS A N 1
ATOM 1847 C CA . HIS A 1 236 ? 18.104 -6.247 -15.682 1.00 95.69 236 HIS A CA 1
ATOM 1848 C C . HIS A 1 236 ? 17.874 -4.818 -16.177 1.00 95.69 236 HIS A C 1
ATOM 1850 O O . HIS A 1 236 ? 16.734 -4.438 -16.450 1.00 95.69 236 HIS A O 1
ATOM 1856 N N . ALA A 1 237 ? 18.946 -4.032 -16.295 1.00 95.12 237 ALA A N 1
ATOM 1857 C CA . ALA A 1 237 ? 18.887 -2.680 -16.835 1.00 95.12 237 ALA A CA 1
ATOM 1858 C C . ALA A 1 237 ? 18.333 -2.679 -18.268 1.00 95.12 237 ALA A C 1
ATOM 1860 O O . ALA A 1 237 ? 17.395 -1.936 -18.557 1.00 95.12 237 ALA A O 1
ATOM 1861 N N . HIS A 1 238 ? 18.831 -3.575 -19.126 1.00 95.12 238 HIS A N 1
ATOM 1862 C CA . HIS A 1 238 ? 18.450 -3.641 -20.537 1.00 95.12 238 HIS A CA 1
ATOM 1863 C C . HIS A 1 238 ? 16.958 -3.900 -20.759 1.00 95.12 238 HIS A C 1
ATOM 1865 O O . HIS A 1 238 ? 16.341 -3.272 -21.619 1.00 95.12 238 HIS A O 1
ATOM 1871 N N . ARG A 1 239 ? 16.318 -4.723 -19.916 1.00 96.12 239 ARG A N 1
ATOM 1872 C CA . ARG A 1 239 ? 14.857 -4.937 -19.978 1.00 96.12 239 ARG A CA 1
ATOM 1873 C C . ARG A 1 239 ? 14.047 -3.647 -19.831 1.00 96.12 239 ARG A C 1
ATOM 1875 O O . ARG A 1 239 ? 12.916 -3.569 -20.311 1.00 96.12 239 ARG A O 1
ATOM 1882 N N . SER A 1 240 ? 14.600 -2.613 -19.198 1.00 95.88 240 SER A N 1
ATOM 1883 C CA . SER A 1 240 ? 13.919 -1.321 -19.097 1.00 95.88 240 SER A CA 1
ATOM 1884 C C . SER A 1 240 ? 13.890 -0.554 -20.423 1.00 95.88 240 SER A C 1
ATOM 1886 O O . SER A 1 240 ? 12.966 0.236 -20.595 1.00 95.88 240 SER A O 1
ATOM 1888 N N . PHE A 1 241 ? 14.790 -0.829 -21.373 1.00 96.50 241 PHE A N 1
ATOM 1889 C CA . PHE A 1 241 ? 14.787 -0.204 -22.703 1.00 96.50 241 PHE A CA 1
ATOM 1890 C C . PHE A 1 241 ? 13.828 -0.873 -23.698 1.00 96.50 241 PHE A C 1
ATOM 1892 O O . PHE A 1 241 ? 13.410 -0.244 -24.667 1.00 96.50 241 PHE A O 1
ATOM 1899 N N . LEU A 1 242 ? 13.439 -2.129 -23.455 1.00 95.94 242 LEU A N 1
ATOM 1900 C CA . LEU A 1 242 ? 12.509 -2.869 -24.312 1.00 95.94 242 LEU A CA 1
ATOM 1901 C C . LEU A 1 242 ? 11.077 -2.360 -24.082 1.00 95.94 242 LEU A C 1
ATOM 1903 O O . LEU A 1 242 ? 10.348 -2.832 -23.204 1.00 95.94 242 LEU A O 1
ATOM 1907 N N . CYS A 1 243 ? 10.697 -1.311 -24.808 1.00 93.56 243 CYS A N 1
ATOM 1908 C CA . CYS A 1 243 ? 9.422 -0.619 -24.664 1.00 93.56 243 CYS A CA 1
ATOM 1909 C C . CYS A 1 243 ? 8.918 -0.126 -26.024 1.00 93.56 243 CYS A C 1
ATOM 1911 O O . CYS A 1 243 ? 9.602 0.633 -26.699 1.00 93.56 243 CYS A O 1
ATOM 1913 N N . MET A 1 244 ? 7.675 -0.468 -26.376 1.00 91.69 244 MET A N 1
ATOM 1914 C CA . MET A 1 244 ? 7.033 -0.005 -27.620 1.00 91.69 244 MET A CA 1
ATOM 1915 C C . MET A 1 244 ? 6.607 1.470 -27.582 1.00 91.69 244 MET A C 1
ATOM 1917 O O . MET A 1 244 ? 6.111 1.994 -28.571 1.00 91.69 244 MET A O 1
ATOM 1921 N N . ARG A 1 245 ? 6.689 2.123 -26.413 1.00 91.50 245 ARG A N 1
ATOM 1922 C CA . ARG A 1 245 ? 6.174 3.484 -26.161 1.00 91.50 245 ARG A CA 1
ATOM 1923 C C . ARG A 1 245 ? 4.701 3.701 -26.583 1.00 91.50 245 ARG A C 1
ATOM 1925 O O . ARG A 1 245 ? 4.271 4.831 -26.767 1.00 91.50 245 ARG A O 1
ATOM 1932 N N . CYS A 1 246 ? 3.898 2.632 -26.604 1.00 90.50 246 CYS A N 1
ATOM 1933 C CA . CYS A 1 246 ? 2.484 2.608 -27.014 1.00 90.50 246 CYS A CA 1
ATOM 1934 C C . CYS A 1 246 ? 1.484 3.306 -26.074 1.00 90.50 246 CYS A C 1
ATOM 1936 O O . CYS A 1 246 ? 0.292 3.334 -26.366 1.00 90.50 246 CYS A O 1
ATOM 1938 N N . LYS A 1 247 ? 1.923 3.741 -24.885 1.00 91.31 247 LYS A N 1
ATOM 1939 C CA . LYS A 1 247 ? 1.090 4.337 -23.819 1.00 91.31 247 LYS A CA 1
ATOM 1940 C C . LYS A 1 247 ? -0.105 3.503 -23.319 1.00 91.31 247 LYS A C 1
ATOM 1942 O O . LYS A 1 247 ? -0.852 3.987 -22.474 1.00 91.31 247 LYS A O 1
ATOM 1947 N N . ALA A 1 248 ? -0.241 2.234 -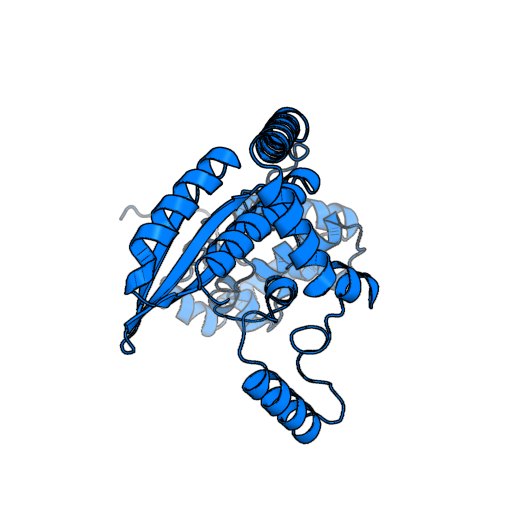23.715 1.00 91.50 248 ALA A N 1
ATOM 1948 C CA . ALA A 1 248 ? -1.285 1.328 -23.212 1.00 91.50 248 ALA A CA 1
ATOM 1949 C C . ALA A 1 248 ? -1.327 1.277 -21.671 1.00 91.50 248 ALA A C 1
ATOM 1951 O O . ALA A 1 248 ? -2.386 1.269 -21.045 1.00 91.50 248 ALA A O 1
ATOM 1952 N N . CYS A 1 249 ? -0.149 1.314 -21.041 1.00 93.88 249 CYS A N 1
ATOM 1953 C CA . CYS A 1 249 ? -0.001 1.345 -19.591 1.00 93.88 249 CYS A CA 1
ATOM 1954 C C . CYS A 1 249 ? -0.550 2.617 -18.923 1.00 93.88 249 CYS A C 1
ATOM 1956 O O . CYS A 1 249 ? -0.992 2.524 -17.779 1.00 93.88 249 CYS A O 1
ATOM 1958 N N . GLU A 1 250 ? -0.523 3.774 -19.593 1.00 92.62 250 GLU A N 1
ATOM 1959 C CA . GLU A 1 250 ? -1.087 5.029 -19.076 1.00 92.62 250 GLU A CA 1
ATOM 1960 C C . GLU A 1 250 ? -2.616 4.994 -19.136 1.00 92.62 250 GLU A C 1
ATOM 1962 O O . GLU A 1 250 ? -3.267 5.377 -18.166 1.00 92.62 250 GLU A O 1
ATOM 1967 N N . GLN A 1 251 ? -3.182 4.447 -20.218 1.00 89.50 251 GLN A N 1
ATOM 1968 C CA . GLN A 1 251 ? -4.633 4.365 -20.425 1.00 89.50 251 GLN A CA 1
ATOM 1969 C C . GLN A 1 251 ? -5.333 3.542 -19.339 1.00 89.50 251 GLN A C 1
ATOM 1971 O O . GLN A 1 251 ? -6.361 3.946 -18.802 1.00 89.50 251 GLN A O 1
ATOM 1976 N N . VAL A 1 252 ? -4.745 2.406 -18.952 1.00 91.38 252 VAL A N 1
ATOM 1977 C CA . VAL A 1 252 ? -5.299 1.558 -17.881 1.00 91.38 252 VAL A CA 1
ATOM 1978 C C . VAL A 1 252 ? -4.880 1.994 -16.474 1.00 91.38 252 VAL A C 1
ATOM 1980 O O . VAL A 1 252 ? -5.254 1.360 -15.482 1.00 91.38 252 VAL A O 1
ATOM 1983 N N . CYS A 1 253 ? -4.064 3.045 -16.344 1.00 92.06 253 CYS A N 1
ATOM 1984 C CA . CYS A 1 253 ? -3.567 3.484 -15.049 1.00 92.06 253 CYS A CA 1
ATOM 1985 C C . CYS A 1 253 ? -4.654 4.240 -14.278 1.00 92.06 253 CYS A C 1
ATOM 1987 O O . CYS A 1 253 ? -4.894 5.424 -14.500 1.00 92.06 253 CYS A O 1
ATOM 1989 N N . GLN A 1 254 ? -5.236 3.593 -13.268 1.00 88.12 254 GLN A N 1
ATOM 1990 C CA . GLN A 1 254 ? -6.194 4.234 -12.355 1.00 88.12 254 GLN A CA 1
ATOM 1991 C C . GLN A 1 254 ? -5.595 5.432 -11.596 1.00 88.12 254 GLN A C 1
ATOM 1993 O O . GLN A 1 254 ? -6.317 6.340 -11.196 1.00 88.12 254 GLN A O 1
ATOM 1998 N N . SER A 1 255 ? -4.270 5.449 -11.413 1.00 87.25 255 SER A N 1
ATOM 1999 C CA . SER A 1 255 ? -3.541 6.557 -10.785 1.00 87.25 255 SER A CA 1
ATOM 2000 C C . SER A 1 255 ? -3.159 7.673 -11.765 1.00 87.25 255 SER A C 1
ATOM 2002 O O . SER A 1 255 ? -2.574 8.655 -11.324 1.00 87.25 255 SER A O 1
ATOM 2004 N N . LYS A 1 256 ? -3.468 7.532 -13.066 1.00 90.00 256 LYS A N 1
ATOM 2005 C CA . LYS A 1 256 ? -3.194 8.522 -14.125 1.00 90.00 256 LYS A CA 1
ATOM 2006 C C . LYS A 1 256 ? -1.747 9.037 -14.121 1.00 90.00 256 LYS A C 1
ATOM 2008 O O . LYS A 1 256 ? -1.498 10.233 -14.237 1.00 90.00 256 LYS A O 1
ATOM 2013 N N . LEU A 1 257 ? -0.795 8.124 -13.932 1.00 91.12 257 LEU A N 1
ATOM 2014 C CA . LEU A 1 257 ? 0.624 8.468 -13.877 1.00 91.12 257 LEU A CA 1
ATOM 2015 C C . LEU A 1 257 ? 1.145 8.861 -15.263 1.00 91.12 257 LEU A C 1
ATOM 2017 O O . LEU A 1 257 ? 0.856 8.182 -16.244 1.00 91.12 257 LEU A O 1
ATOM 2021 N N . GLU A 1 258 ? 1.980 9.898 -15.317 1.00 91.19 258 GLU A N 1
ATOM 2022 C CA . GLU A 1 258 ? 2.734 10.280 -16.517 1.00 91.19 258 GLU A CA 1
ATOM 2023 C C . GLU A 1 258 ? 3.953 9.353 -16.672 1.00 91.19 258 GLU A C 1
ATOM 2025 O O . GLU A 1 258 ? 5.025 9.603 -16.118 1.00 91.19 258 GLU A O 1
ATOM 2030 N N . LEU A 1 259 ? 3.787 8.239 -17.381 1.00 93.75 259 LEU A N 1
ATOM 2031 C CA . LEU A 1 259 ? 4.777 7.168 -17.460 1.00 93.75 259 LEU A CA 1
ATOM 2032 C C . LEU A 1 259 ? 5.866 7.444 -18.497 1.00 93.75 259 LEU A C 1
ATOM 2034 O O . LEU A 1 259 ? 7.018 7.112 -18.232 1.00 93.75 259 LEU A O 1
ATOM 2038 N N . ILE A 1 260 ? 5.548 8.071 -19.634 1.00 91.69 260 ILE A N 1
ATOM 2039 C CA . ILE A 1 260 ? 6.558 8.339 -20.674 1.00 91.69 260 ILE A CA 1
ATOM 2040 C C . ILE A 1 260 ? 7.695 9.248 -20.171 1.00 91.69 260 ILE A C 1
ATOM 2042 O O . ILE A 1 260 ? 8.844 8.812 -20.244 1.00 91.69 260 ILE A O 1
ATOM 2046 N N . PRO A 1 261 ? 7.437 10.423 -19.557 1.00 91.50 261 PRO A N 1
ATOM 2047 C CA . PRO A 1 261 ? 8.518 11.248 -19.009 1.00 91.50 261 PRO A CA 1
ATOM 2048 C C . PRO A 1 261 ? 9.306 10.541 -17.897 1.00 91.50 261 PRO A C 1
ATOM 2050 O O . PRO A 1 261 ? 10.492 10.794 -17.697 1.00 91.50 261 PRO A O 1
ATOM 2053 N N . PHE A 1 262 ? 8.649 9.647 -17.151 1.00 95.12 262 PHE A N 1
ATOM 2054 C CA . PHE A 1 262 ? 9.320 8.816 -16.156 1.00 95.12 262 PHE A CA 1
ATOM 2055 C C . PHE A 1 262 ? 10.268 7.796 -16.812 1.00 95.12 262 PHE A C 1
ATOM 2057 O O . PHE A 1 262 ? 11.367 7.582 -16.299 1.00 95.12 262 PHE A O 1
ATOM 2064 N N . TYR A 1 263 ? 9.871 7.183 -17.934 1.00 95.44 263 TYR A N 1
ATOM 2065 C CA . TYR A 1 263 ? 10.727 6.264 -18.688 1.00 95.44 263 TYR A CA 1
ATOM 2066 C C . TYR A 1 263 ? 11.949 6.974 -19.250 1.00 95.44 263 TYR A C 1
ATOM 2068 O O . TYR A 1 263 ? 13.039 6.437 -19.113 1.00 95.44 263 TYR A O 1
ATOM 2076 N N . ASP A 1 264 ? 11.798 8.185 -19.787 1.00 93.88 264 ASP A N 1
ATOM 2077 C CA . ASP A 1 264 ? 12.927 8.959 -20.318 1.00 93.88 264 ASP A CA 1
ATOM 2078 C C . ASP A 1 264 ? 14.017 9.184 -19.257 1.00 93.88 264 ASP A C 1
ATOM 2080 O O . ASP A 1 264 ? 15.205 8.985 -19.519 1.00 93.88 264 ASP A O 1
ATOM 2084 N N . GLU A 1 265 ? 13.618 9.524 -18.027 1.00 94.38 265 GLU A N 1
ATOM 2085 C CA . GLU A 1 265 ? 14.548 9.683 -16.903 1.00 94.38 265 GLU A CA 1
ATOM 2086 C C . GLU A 1 265 ? 15.177 8.347 -16.481 1.00 94.38 265 GLU A C 1
ATOM 2088 O O . GLU A 1 265 ? 16.387 8.276 -16.264 1.00 94.38 265 GLU A O 1
ATOM 2093 N N . LEU A 1 266 ? 14.378 7.280 -16.361 1.00 95.81 266 LEU A N 1
ATOM 2094 C CA . LEU A 1 266 ? 14.883 5.951 -16.003 1.00 95.81 266 LEU A CA 1
ATOM 2095 C C . LEU A 1 266 ? 15.898 5.446 -17.037 1.00 95.81 266 LEU A C 1
ATOM 2097 O O . LEU A 1 266 ? 16.992 5.026 -16.664 1.00 95.81 266 LEU A O 1
ATOM 2101 N N . GLU A 1 267 ? 15.548 5.500 -18.320 1.00 95.75 267 GLU A N 1
ATOM 2102 C CA . GLU A 1 267 ? 16.405 5.083 -19.429 1.00 95.75 267 GLU A CA 1
ATOM 2103 C C . GLU A 1 267 ? 17.699 5.903 -19.441 1.00 95.75 267 GLU A C 1
ATOM 2105 O O . GLU A 1 267 ? 18.779 5.321 -19.482 1.00 95.75 267 GLU A O 1
ATOM 2110 N N . SER A 1 268 ? 17.612 7.226 -19.266 1.00 95.38 268 SER A N 1
ATOM 2111 C CA . SER A 1 268 ? 18.786 8.105 -19.187 1.00 95.38 268 SER A CA 1
ATOM 2112 C C . SER A 1 268 ? 19.727 7.763 -18.026 1.00 95.38 268 SER A C 1
ATOM 2114 O O . SER A 1 268 ? 20.942 7.926 -18.144 1.00 95.38 268 SER A O 1
ATOM 2116 N N . GLN A 1 269 ? 19.201 7.328 -16.874 1.00 94.81 269 GLN A N 1
ATOM 2117 C CA . GLN A 1 269 ? 20.032 6.890 -15.746 1.00 94.81 269 GLN A CA 1
ATOM 2118 C C . GLN A 1 269 ? 20.682 5.530 -16.005 1.00 94.81 269 GLN A C 1
ATOM 2120 O O . GLN A 1 269 ? 21.850 5.338 -15.670 1.00 94.81 269 GLN A O 1
ATOM 2125 N N . LEU A 1 270 ? 19.940 4.593 -16.596 1.00 96.31 270 LEU A N 1
ATOM 2126 C CA . LEU A 1 270 ? 20.446 3.261 -16.917 1.00 96.31 270 LEU A CA 1
ATOM 2127 C C . LEU A 1 270 ? 21.511 3.312 -18.014 1.00 96.31 270 LEU A C 1
ATOM 2129 O O . LEU A 1 270 ? 22.541 2.657 -17.884 1.00 96.31 270 LEU A O 1
ATOM 2133 N N . GLU A 1 271 ? 21.301 4.128 -19.046 1.00 96.38 271 GLU A N 1
ATOM 2134 C CA . GLU A 1 271 ? 22.219 4.288 -20.175 1.00 96.38 271 GLU A CA 1
ATOM 2135 C C . GLU A 1 271 ? 23.589 4.804 -19.724 1.00 96.38 271 GLU A C 1
ATOM 2137 O O . GLU A 1 271 ? 24.614 4.270 -20.141 1.00 96.38 271 GLU A O 1
ATOM 2142 N N . ARG A 1 272 ? 23.628 5.759 -18.784 1.00 95.12 272 ARG A N 1
ATOM 2143 C CA . ARG A 1 272 ? 24.888 6.270 -18.212 1.00 95.12 272 ARG A CA 1
ATOM 2144 C C . ARG A 1 272 ? 25.735 5.198 -17.525 1.00 95.12 272 ARG A C 1
ATOM 2146 O O . ARG A 1 272 ? 26.948 5.360 -17.441 1.00 95.12 272 ARG A O 1
ATOM 2153 N N . VAL A 1 273 ? 25.111 4.151 -16.983 1.00 94.94 273 VAL A N 1
ATOM 2154 C CA . VAL A 1 273 ? 25.793 3.124 -16.175 1.00 94.94 273 VAL A CA 1
ATOM 2155 C C . VAL A 1 273 ? 26.043 1.844 -16.971 1.00 94.94 273 VAL A C 1
ATOM 2157 O O . VAL A 1 273 ? 27.086 1.215 -16.814 1.00 94.94 273 VAL A O 1
ATOM 2160 N N . HIS A 1 274 ? 25.093 1.442 -17.814 1.00 95.75 274 HIS A N 1
ATOM 2161 C CA . HIS A 1 274 ? 25.091 0.141 -18.486 1.00 95.75 274 HIS A CA 1
ATOM 2162 C C . HIS A 1 274 ? 25.211 0.232 -20.014 1.00 95.75 274 HIS A C 1
ATOM 2164 O O . HIS A 1 274 ? 25.419 -0.798 -20.660 1.00 95.75 274 HIS A O 1
ATOM 2170 N N . GLY A 1 275 ? 25.126 1.441 -20.578 1.00 94.31 275 GLY A N 1
ATOM 2171 C CA . GLY A 1 275 ? 24.963 1.663 -22.010 1.00 94.31 275 GLY A CA 1
ATOM 2172 C C . GLY A 1 275 ? 23.539 1.365 -22.483 1.00 94.31 275 GLY A C 1
ATOM 2173 O O . GLY A 1 275 ? 22.696 0.875 -21.727 1.00 94.31 275 GLY A O 1
ATOM 2174 N N . LYS A 1 276 ? 23.279 1.677 -23.751 1.00 92.50 276 LYS A N 1
ATOM 2175 C CA . LYS A 1 276 ? 22.030 1.376 -24.449 1.00 92.50 276 LYS A CA 1
ATOM 2176 C C . LYS A 1 276 ? 22.363 0.668 -25.754 1.00 92.50 276 LYS A C 1
ATOM 2178 O O . LYS A 1 276 ? 23.208 1.140 -26.510 1.00 92.50 276 LYS A O 1
ATOM 2183 N N . ASP A 1 277 ? 21.706 -0.456 -26.001 1.00 93.25 277 ASP A N 1
ATOM 2184 C CA . ASP A 1 277 ? 21.849 -1.214 -27.241 1.00 93.25 277 ASP A CA 1
ATOM 2185 C C . ASP A 1 277 ? 20.705 -0.839 -28.189 1.00 93.25 277 ASP A C 1
ATOM 2187 O O . ASP A 1 277 ? 19.567 -1.279 -28.030 1.00 93.25 277 ASP A O 1
ATOM 2191 N N . ALA A 1 278 ? 20.983 0.075 -29.119 1.00 92.19 278 ALA A N 1
ATOM 2192 C CA . ALA A 1 278 ? 19.973 0.564 -30.054 1.00 92.19 278 ALA A CA 1
ATOM 2193 C C . ALA A 1 278 ? 19.521 -0.523 -31.042 1.00 92.19 278 ALA A C 1
ATOM 2195 O O . ALA A 1 278 ? 18.349 -0.545 -31.416 1.00 92.19 278 ALA A O 1
ATOM 2196 N N . GLU A 1 279 ? 20.425 -1.428 -31.423 1.00 93.75 279 GLU A N 1
ATOM 2197 C CA . GLU A 1 279 ? 20.132 -2.510 -32.360 1.00 93.75 279 GLU A CA 1
ATOM 2198 C C . GLU A 1 279 ? 19.205 -3.546 -31.714 1.00 93.75 279 GLU A C 1
ATOM 2200 O O . GLU A 1 279 ? 18.196 -3.921 -32.312 1.00 93.75 279 GLU A O 1
ATOM 2205 N N . GLU A 1 280 ? 19.471 -3.930 -30.458 1.00 93.12 280 GLU A N 1
ATOM 2206 C CA . GLU A 1 280 ? 18.588 -4.812 -29.680 1.00 93.12 280 GLU A CA 1
ATOM 2207 C C . GLU A 1 280 ? 17.166 -4.237 -29.586 1.00 93.12 280 GLU A C 1
ATOM 2209 O O . GLU A 1 280 ? 16.181 -4.948 -29.796 1.00 93.12 280 GLU A O 1
ATOM 2214 N N . ILE A 1 281 ? 17.043 -2.936 -29.298 1.00 93.12 281 ILE A N 1
ATOM 2215 C CA . ILE A 1 281 ? 15.742 -2.264 -29.176 1.00 93.12 281 ILE A CA 1
ATOM 2216 C C . ILE A 1 281 ? 15.002 -2.265 -30.516 1.00 93.12 281 ILE A C 1
ATOM 2218 O O . ILE A 1 281 ? 13.801 -2.537 -30.547 1.00 93.12 281 ILE A O 1
ATOM 2222 N N . GLU A 1 282 ? 15.689 -1.977 -31.622 1.00 92.56 282 GLU A N 1
ATOM 2223 C CA . GLU A 1 282 ? 15.076 -1.964 -32.950 1.00 92.56 282 GLU A CA 1
ATOM 2224 C C . GLU A 1 282 ? 14.608 -3.362 -33.375 1.00 92.56 282 GLU A C 1
ATOM 2226 O O . GLU A 1 282 ? 13.472 -3.526 -33.830 1.00 92.56 282 GLU A O 1
ATOM 2231 N N . GLN A 1 283 ? 15.447 -4.381 -33.179 1.00 93.12 283 GLN A N 1
ATOM 2232 C CA . GLN A 1 283 ? 15.089 -5.774 -33.447 1.00 93.12 283 GLN A CA 1
ATOM 2233 C C . GLN A 1 283 ? 13.889 -6.209 -32.599 1.00 93.12 283 GLN A C 1
ATOM 2235 O O . GLN A 1 283 ? 12.955 -6.827 -33.115 1.00 93.12 283 GLN A O 1
ATOM 2240 N N . PHE A 1 284 ? 13.874 -5.831 -31.319 1.00 93.75 284 PHE A N 1
ATOM 2241 C CA . PHE A 1 284 ? 12.759 -6.087 -30.418 1.00 93.75 284 PHE A CA 1
ATOM 2242 C C . PHE A 1 284 ? 11.457 -5.432 -30.899 1.00 93.75 284 PHE A C 1
ATOM 2244 O O . PHE A 1 284 ? 10.424 -6.099 -30.927 1.00 93.75 284 PHE A O 1
ATOM 2251 N N . ILE A 1 285 ? 11.490 -4.159 -31.307 1.00 91.75 285 ILE A N 1
ATOM 2252 C CA . ILE A 1 285 ? 10.304 -3.447 -31.810 1.00 91.75 285 ILE A CA 1
ATOM 2253 C C . ILE A 1 285 ? 9.739 -4.159 -33.040 1.00 91.75 285 ILE A C 1
ATOM 2255 O O . ILE A 1 285 ? 8.553 -4.483 -33.058 1.00 91.75 285 ILE A O 1
ATOM 2259 N N . ARG A 1 286 ? 10.588 -4.479 -34.025 1.00 91.12 286 ARG A N 1
ATOM 2260 C CA . ARG A 1 286 ? 10.171 -5.208 -35.237 1.00 91.12 286 ARG A CA 1
ATOM 2261 C C . ARG A 1 286 ? 9.573 -6.574 -34.898 1.00 91.12 286 ARG A C 1
ATOM 2263 O O . ARG A 1 286 ? 8.552 -6.972 -35.458 1.00 91.12 286 ARG A O 1
ATOM 2270 N N . PHE A 1 287 ? 10.193 -7.289 -33.963 1.00 91.94 287 PHE A N 1
ATOM 2271 C CA . PHE A 1 287 ? 9.699 -8.582 -33.506 1.00 91.94 287 PHE A CA 1
ATOM 2272 C C . PHE A 1 287 ? 8.313 -8.477 -32.860 1.00 91.94 287 PHE A C 1
ATOM 2274 O O . PHE A 1 287 ? 7.419 -9.239 -33.212 1.00 91.94 287 PHE A O 1
ATOM 2281 N N . VAL A 1 288 ? 8.091 -7.503 -31.974 1.00 90.38 288 VAL A N 1
ATOM 2282 C CA . VAL A 1 288 ? 6.769 -7.290 -31.369 1.00 90.38 288 VAL A CA 1
ATOM 2283 C C . VAL A 1 288 ? 5.737 -6.859 -32.414 1.00 90.38 288 VAL A C 1
ATOM 2285 O O . VAL A 1 288 ? 4.634 -7.399 -32.410 1.00 90.38 288 VAL A O 1
ATOM 2288 N N . GLU A 1 289 ? 6.075 -5.945 -33.326 1.00 88.88 289 GLU A N 1
ATOM 2289 C CA . GLU A 1 289 ? 5.161 -5.458 -34.376 1.00 88.88 289 GLU A CA 1
ATOM 2290 C C . GLU A 1 289 ? 4.691 -6.563 -35.332 1.00 88.88 289 GLU A C 1
ATOM 2292 O O . GLU A 1 289 ? 3.591 -6.473 -35.868 1.00 88.88 289 GLU A O 1
ATOM 2297 N N . SER A 1 290 ? 5.499 -7.610 -35.525 1.00 89.62 290 SER A N 1
ATOM 2298 C CA . SER A 1 290 ? 5.165 -8.770 -36.367 1.00 89.62 290 SER A CA 1
ATOM 2299 C C . SER A 1 290 ? 4.377 -9.869 -35.645 1.00 89.62 290 SER A C 1
ATOM 2301 O O . SER A 1 290 ? 4.061 -10.898 -36.244 1.00 89.62 290 SER A O 1
ATOM 2303 N N . SER A 1 291 ? 4.073 -9.686 -34.358 1.00 89.69 291 SER A N 1
ATOM 2304 C CA . SER A 1 291 ? 3.406 -10.708 -33.555 1.00 89.69 291 SER A CA 1
ATOM 2305 C C . SER A 1 291 ? 1.874 -10.607 -33.648 1.00 89.69 291 SER A C 1
ATOM 2307 O O . SER A 1 291 ? 1.325 -9.513 -33.489 1.00 89.69 291 SER A O 1
ATOM 2309 N N . PRO A 1 292 ? 1.146 -11.735 -33.789 1.00 88.50 292 PRO A N 1
ATOM 2310 C CA . PRO A 1 292 ? -0.320 -11.729 -33.771 1.00 88.50 292 PRO A CA 1
ATOM 2311 C C . PRO A 1 292 ? -0.911 -11.141 -32.481 1.00 88.50 292 PRO A C 1
ATOM 2313 O O . PRO A 1 292 ? -1.984 -10.548 -32.486 1.00 88.50 292 PRO A O 1
ATOM 2316 N N . GLN A 1 293 ? -0.200 -11.281 -31.358 1.00 86.00 293 GLN A N 1
ATOM 2317 C CA . GLN A 1 293 ? -0.613 -10.728 -30.068 1.00 86.00 293 GLN A CA 1
ATOM 2318 C C . GLN A 1 293 ? -0.603 -9.196 -30.073 1.00 86.00 293 GLN A C 1
ATOM 2320 O O . GLN A 1 293 ? -1.428 -8.567 -29.412 1.00 86.00 293 GLN A O 1
ATOM 2325 N N . TYR A 1 294 ? 0.344 -8.583 -30.788 1.00 86.50 294 TYR A N 1
ATOM 2326 C CA . TYR A 1 294 ? 0.366 -7.137 -30.963 1.00 86.50 294 TYR A CA 1
ATOM 2327 C C . TYR A 1 294 ? -0.779 -6.671 -31.864 1.00 86.50 294 TYR A C 1
ATOM 2329 O O . TYR A 1 294 ? -1.448 -5.697 -31.518 1.00 86.50 294 TYR A O 1
ATOM 2337 N N . ASP A 1 295 ? -1.057 -7.398 -32.950 1.00 85.88 295 ASP A N 1
ATOM 2338 C CA . ASP A 1 295 ? -2.193 -7.115 -33.834 1.00 85.88 295 ASP A CA 1
ATOM 2339 C C . ASP A 1 295 ? -3.524 -7.130 -33.075 1.00 85.88 295 ASP A C 1
ATOM 2341 O O . ASP A 1 295 ? -4.284 -6.167 -33.163 1.00 85.88 295 ASP A O 1
ATOM 2345 N N . GLU A 1 296 ? -3.757 -8.142 -32.233 1.00 85.75 296 GLU A N 1
ATOM 2346 C CA . GLU A 1 296 ? -4.970 -8.233 -31.412 1.00 85.75 296 GLU A CA 1
ATOM 2347 C C . GLU A 1 296 ? -5.132 -7.016 -30.479 1.00 85.75 296 GLU A C 1
ATOM 2349 O O . GLU A 1 296 ? -6.228 -6.476 -30.316 1.00 85.75 296 GLU A O 1
ATOM 2354 N N . LEU A 1 297 ? -4.045 -6.539 -29.861 1.00 83.19 297 LEU A N 1
ATOM 2355 C CA . LEU A 1 297 ? -4.109 -5.348 -29.008 1.00 83.19 297 LEU A CA 1
ATOM 2356 C C . LEU A 1 297 ? -4.444 -4.077 -29.786 1.00 83.19 297 LEU A C 1
ATOM 2358 O O . LEU A 1 297 ? -5.142 -3.208 -29.254 1.00 83.19 297 LEU A O 1
ATOM 2362 N N . VAL A 1 298 ? -3.912 -3.948 -31.002 1.00 83.75 298 VAL A N 1
ATOM 2363 C CA . VAL A 1 298 ? -4.188 -2.813 -31.888 1.00 83.75 298 VAL A CA 1
ATOM 2364 C C . VAL A 1 298 ? -5.650 -2.848 -32.328 1.00 83.75 298 VAL A C 1
ATOM 2366 O O . VAL A 1 298 ? -6.342 -1.843 -32.187 1.00 83.75 298 VAL A O 1
ATOM 2369 N N . GLU A 1 299 ? -6.154 -4.005 -32.763 1.00 85.62 299 GLU A N 1
ATOM 2370 C CA . GLU A 1 299 ? -7.559 -4.196 -33.150 1.00 85.62 299 GLU A CA 1
ATOM 2371 C C . GLU A 1 299 ? -8.529 -3.885 -32.005 1.00 85.62 299 GLU A C 1
ATOM 2373 O O . GLU A 1 299 ? -9.592 -3.301 -32.213 1.00 85.62 299 GLU A O 1
ATOM 2378 N N . ARG A 1 300 ? -8.143 -4.211 -30.767 1.00 83.12 300 ARG A N 1
ATOM 2379 C CA . ARG A 1 300 ? -8.924 -3.910 -29.558 1.00 83.12 300 ARG A CA 1
ATOM 2380 C C . ARG A 1 300 ? -8.782 -2.465 -29.069 1.00 83.12 300 ARG A C 1
ATOM 2382 O O . ARG A 1 300 ? -9.354 -2.129 -28.032 1.00 83.12 300 ARG A O 1
ATOM 2389 N N . GLY A 1 301 ? -8.006 -1.623 -29.756 1.00 80.44 301 GLY A N 1
ATOM 2390 C CA . GLY A 1 301 ? -7.781 -0.222 -29.388 1.00 80.44 301 GLY A CA 1
ATOM 2391 C C . GLY A 1 301 ? -7.004 -0.030 -28.080 1.00 80.44 301 GLY A C 1
ATOM 2392 O O . GLY A 1 301 ? -7.061 1.038 -27.475 1.00 80.44 301 GLY A O 1
ATOM 2393 N N . LEU A 1 302 ? -6.286 -1.057 -27.611 1.00 77.88 302 LEU A N 1
ATOM 2394 C CA . LEU A 1 302 ? -5.521 -1.007 -26.357 1.00 77.88 302 LEU A CA 1
ATOM 2395 C C . LEU A 1 302 ? -4.141 -0.364 -26.535 1.00 77.88 302 LEU A C 1
ATOM 2397 O O . LEU A 1 302 ? -3.524 0.067 -25.561 1.00 77.88 302 LEU A O 1
ATOM 2401 N N . VAL A 1 303 ? -3.657 -0.293 -27.774 1.00 76.12 303 VAL A N 1
ATOM 2402 C CA . VAL A 1 303 ? -2.383 0.312 -28.158 1.00 76.12 303 VAL A CA 1
ATOM 2403 C C . VAL A 1 303 ? -2.669 1.496 -29.074 1.00 76.12 303 VAL A C 1
ATOM 2405 O O . VAL A 1 303 ? -3.094 1.318 -30.209 1.00 76.12 303 VAL A O 1
ATOM 2408 N N . ILE A 1 304 ? -2.425 2.712 -28.578 1.00 61.91 304 ILE A N 1
ATOM 2409 C CA . ILE A 1 304 ? -2.646 3.955 -29.324 1.00 61.91 304 ILE A CA 1
ATOM 2410 C C . ILE A 1 304 ? -1.279 4.611 -29.533 1.00 61.91 304 ILE A C 1
ATOM 2412 O O . ILE A 1 304 ? -0.699 5.175 -28.606 1.00 61.91 304 ILE A O 1
ATOM 2416 N N . GLY A 1 305 ? -0.743 4.510 -30.751 1.00 56.16 305 GLY A N 1
ATOM 2417 C CA . GLY A 1 305 ? 0.473 5.226 -31.153 1.00 56.16 305 GLY A CA 1
ATOM 2418 C C . GLY A 1 305 ? 1.795 4.459 -31.052 1.00 56.16 305 GLY A C 1
ATOM 2419 O O . GLY A 1 305 ? 2.839 5.104 -30.984 1.00 56.16 305 GLY A O 1
ATOM 2420 N N . ALA A 1 306 ? 1.789 3.121 -31.053 1.00 53.88 306 ALA A N 1
ATOM 2421 C CA . ALA A 1 306 ? 3.008 2.378 -31.391 1.00 53.88 306 ALA A CA 1
ATOM 2422 C C . ALA A 1 306 ? 3.087 2.147 -32.912 1.00 53.88 306 ALA A C 1
ATOM 2424 O O . ALA A 1 306 ? 2.039 2.019 -33.551 1.00 53.88 306 ALA A O 1
ATOM 2425 N N . PRO A 1 307 ? 4.288 2.170 -33.518 1.00 51.12 307 PRO A N 1
ATOM 2426 C CA . PRO A 1 307 ? 4.404 2.160 -34.969 1.00 51.12 307 PRO A CA 1
ATOM 2427 C C . PRO A 1 307 ? 3.937 0.826 -35.578 1.00 51.12 307 PRO A C 1
ATOM 2429 O O . PRO A 1 307 ? 3.872 -0.210 -34.922 1.00 51.12 307 PRO A O 1
ATOM 2432 N N . LYS A 1 308 ? 3.599 0.881 -36.865 1.00 54.66 308 LYS A N 1
ATOM 2433 C CA . LYS A 1 308 ? 3.623 -0.243 -37.813 1.00 54.66 308 LYS A CA 1
ATOM 2434 C C . LYS A 1 308 ? 4.434 0.212 -39.037 1.00 54.66 308 LYS A C 1
ATOM 2436 O O . LYS A 1 308 ? 3.973 0.113 -40.161 1.00 54.66 308 LYS A O 1
ATOM 2441 N N . HIS A 1 309 ? 5.624 0.773 -38.783 1.00 42.72 309 HIS A N 1
ATOM 2442 C CA . HIS A 1 309 ? 6.558 1.434 -39.724 1.00 42.72 309 HIS A CA 1
ATOM 2443 C C . HIS A 1 309 ? 6.471 2.982 -39.822 1.00 42.72 309 HIS A C 1
ATOM 2445 O O . HIS A 1 309 ? 5.771 3.547 -40.650 1.00 42.72 309 HIS A O 1
ATOM 2451 N N . ASN A 1 310 ? 7.290 3.627 -38.977 1.00 39.66 310 ASN A N 1
ATOM 2452 C CA . ASN A 1 310 ? 7.911 4.964 -39.039 1.00 39.66 310 ASN A CA 1
ATOM 2453 C C . ASN A 1 310 ? 7.104 6.284 -39.161 1.00 39.66 310 ASN A C 1
ATOM 2455 O O . ASN A 1 310 ? 6.409 6.557 -40.126 1.00 39.66 310 ASN A O 1
ATOM 2459 N N . HIS A 1 311 ? 7.442 7.177 -38.216 1.00 38.91 311 HIS A N 1
ATOM 2460 C CA . HIS A 1 311 ? 7.461 8.648 -38.277 1.00 38.91 311 HIS A CA 1
ATOM 2461 C C . HIS A 1 311 ? 6.138 9.423 -38.447 1.00 38.91 311 HIS A C 1
ATOM 2463 O O . HIS A 1 311 ? 5.646 9.628 -39.545 1.00 38.91 311 HIS A O 1
ATOM 2469 N N . GLY A 1 312 ? 5.676 10.015 -37.336 1.00 39.06 312 GLY A N 1
ATOM 2470 C CA . GLY A 1 312 ? 4.977 11.308 -37.335 1.00 39.06 312 GLY A CA 1
ATOM 2471 C C . GLY A 1 312 ? 3.664 11.382 -38.118 1.00 39.06 312 GLY A C 1
ATOM 2472 O O . GLY A 1 312 ? 3.584 12.104 -39.102 1.00 39.06 312 GLY A O 1
ATOM 2473 N N . GLY A 1 313 ? 2.616 10.713 -37.640 1.00 28.70 313 GLY A N 1
ATOM 2474 C CA . GLY A 1 313 ? 1.237 11.003 -38.044 1.00 28.70 313 GLY A CA 1
ATOM 2475 C C . GLY A 1 313 ? 0.540 11.827 -36.965 1.00 28.70 313 GLY A C 1
ATOM 2476 O O . GLY A 1 313 ? 0.527 11.417 -35.805 1.00 28.70 313 GLY A O 1
ATOM 2477 N N . ALA A 1 314 ? 0.016 12.999 -37.332 1.00 28.84 314 ALA A N 1
ATOM 2478 C CA . ALA A 1 314 ? -0.763 13.875 -36.457 1.00 28.84 314 ALA A CA 1
ATOM 2479 C C . ALA A 1 314 ? -1.954 13.131 -35.812 1.00 28.84 314 ALA A C 1
ATOM 2481 O O . ALA A 1 314 ? -2.468 12.182 -36.409 1.00 28.84 314 ALA A O 1
ATOM 2482 N N . PRO A 1 315 ? -2.401 13.539 -34.608 1.00 36.44 315 PRO A N 1
ATOM 2483 C CA . PRO A 1 315 ? -3.572 12.941 -33.981 1.00 36.44 315 PRO A CA 1
ATOM 2484 C C . PRO A 1 315 ? -4.788 13.128 -34.892 1.00 36.44 315 PRO A C 1
ATOM 2486 O O . PRO A 1 315 ? -5.082 14.241 -35.320 1.00 36.44 315 PRO A O 1
ATOM 2489 N N . HIS A 1 316 ? -5.482 12.034 -35.197 1.00 33.97 316 HIS A N 1
ATOM 2490 C CA . HIS A 1 316 ? -6.832 12.124 -35.732 1.00 33.97 316 HIS A CA 1
ATOM 2491 C C . HIS A 1 316 ? -7.749 12.573 -34.597 1.00 33.97 316 HIS A C 1
ATOM 2493 O O . HIS A 1 316 ? -7.893 11.864 -33.600 1.00 33.97 316 HIS A O 1
ATOM 2499 N N . ASP A 1 317 ? -8.316 13.765 -34.759 1.00 32.16 317 ASP A N 1
ATOM 2500 C CA . ASP A 1 317 ? -9.382 14.286 -33.915 1.00 32.16 317 ASP A CA 1
ATOM 2501 C C . ASP A 1 317 ? -10.586 13.330 -33.956 1.00 32.16 317 ASP A C 1
ATOM 2503 O O . ASP A 1 317 ? -11.139 13.055 -35.027 1.00 32.16 317 ASP A O 1
ATOM 2507 N N . ILE A 1 318 ? -10.977 12.838 -32.779 1.00 33.22 318 ILE A N 1
ATOM 2508 C CA . ILE A 1 318 ? -12.312 12.312 -32.470 1.00 33.22 318 ILE A CA 1
ATOM 2509 C C . ILE A 1 318 ? -12.791 13.032 -31.213 1.00 33.22 318 ILE A C 1
ATOM 2511 O O . ILE A 1 318 ? -12.005 13.075 -30.237 1.00 33.22 318 ILE A O 1
#

Foldseek 3Di:
DPQLLFDWDKDKAKKKAALVLVVVLVVVLVVLCVLLVWDWDWDWDQDPVRMIMIIIMTTFNSSQVLRVVLVLLSSLLSNLSSLVSPIAGPDFWLSCQLRLVSDDPVVLVVVVVVCCVVCVVCPPPPQIHPHHQDPPGNVSRVCSHNVNSSVVSVVLVVPPPVSSVVSNVSNVVCVPPVPRPDDDPLSNLLSLDPLPCLQQVLFLLCVVPVDCCLTLSNLSVVVVCVVVVHDDDLVSLQSLLQGLPQCLSQVRDPSNGPRPVSSVVSNVVSCVPNNYDPVVNVVSLVVSLPDVVNVVSVVVVSGHDRDNDDDDDDDDDD

Radius of gyration: 25.01 Å; chains: 1; bounding box: 54×51×70 Å